Protein AF-A0A7C4HQ99-F1 (afdb_monomer_lite)

Radius of gyration: 23.52 Å; chains: 1; bounding box: 61×41×66 Å

pLDDT: mean 76.36, std 17.53, range [26.2, 97.56]

Structure (mmCIF, N/CA/C/O backbone):
data_AF-A0A7C4HQ99-F1
#
_entry.id   AF-A0A7C4HQ99-F1
#
loop_
_atom_site.group_PDB
_atom_site.id
_atom_site.type_symbol
_atom_site.label_atom_id
_atom_site.label_alt_id
_atom_site.label_comp_id
_atom_site.label_asym_id
_atom_site.label_entity_id
_atom_site.label_seq_id
_atom_site.pdbx_PDB_ins_code
_atom_site.Cartn_x
_atom_site.Cartn_y
_atom_site.Cartn_z
_atom_site.occupancy
_atom_site.B_iso_or_equiv
_atom_site.auth_seq_id
_atom_site.auth_comp_id
_atom_site.auth_asym_id
_atom_site.auth_atom_id
_atom_site.pdbx_PDB_model_num
ATOM 1 N N . MET A 1 1 ? 13.994 16.586 -11.180 1.00 57.22 1 MET A N 1
ATOM 2 C CA . MET A 1 1 ? 14.606 15.425 -11.876 1.00 57.22 1 MET A CA 1
ATOM 3 C C . MET A 1 1 ? 15.478 15.939 -13.016 1.00 57.22 1 MET A C 1
ATOM 5 O O . MET A 1 1 ? 14.976 16.727 -13.807 1.00 57.22 1 MET A O 1
ATOM 9 N N . ASN A 1 2 ? 16.752 15.534 -13.093 1.00 61.75 2 ASN A N 1
ATOM 10 C CA . ASN A 1 2 ? 17.659 15.912 -14.189 1.00 61.75 2 ASN A CA 1
ATOM 11 C C . ASN A 1 2 ? 17.141 15.334 -15.535 1.00 61.75 2 ASN A C 1
ATOM 13 O O . ASN A 1 2 ? 16.688 14.181 -15.543 1.00 61.75 2 ASN A O 1
ATOM 17 N N . PRO A 1 3 ? 17.185 16.082 -16.657 1.00 57.78 3 PRO A N 1
ATOM 18 C CA . PRO A 1 3 ? 16.788 15.604 -17.987 1.00 57.78 3 PRO A CA 1
ATOM 19 C C . PRO A 1 3 ? 17.372 14.234 -18.380 1.00 57.78 3 PRO A C 1
ATOM 21 O O . PRO A 1 3 ? 16.645 13.418 -18.946 1.00 57.78 3 PRO A O 1
ATOM 24 N N . ALA A 1 4 ? 18.617 13.918 -18.007 1.00 56.59 4 ALA A N 1
ATOM 25 C CA . ALA A 1 4 ? 19.223 12.608 -18.283 1.00 56.59 4 ALA A CA 1
ATOM 26 C C . ALA A 1 4 ? 18.494 11.443 -17.577 1.00 56.59 4 ALA A C 1
ATOM 28 O O . ALA A 1 4 ? 18.284 10.376 -18.157 1.00 56.59 4 ALA A O 1
ATOM 29 N N . GLY A 1 5 ? 18.034 11.658 -16.339 1.00 60.66 5 GLY A N 1
ATOM 30 C CA . GLY A 1 5 ? 17.258 10.669 -15.585 1.00 60.66 5 GLY A CA 1
ATOM 31 C C . GLY A 1 5 ? 15.895 10.396 -16.221 1.00 60.66 5 GLY A C 1
ATOM 32 O O . GLY A 1 5 ? 15.474 9.244 -16.304 1.00 60.66 5 GLY A O 1
ATOM 33 N N . ARG A 1 6 ? 15.247 11.438 -16.758 1.00 66.06 6 ARG A N 1
ATOM 34 C CA . ARG A 1 6 ? 13.955 11.326 -17.452 1.00 66.06 6 ARG A CA 1
ATOM 35 C C . ARG A 1 6 ? 14.056 10.460 -18.709 1.00 66.06 6 ARG A C 1
ATOM 37 O O . ARG A 1 6 ? 13.212 9.590 -18.905 1.00 66.06 6 ARG A O 1
ATOM 44 N N . TRP A 1 7 ? 15.092 10.661 -19.525 1.00 64.75 7 TRP A N 1
ATOM 45 C CA . TRP A 1 7 ? 15.340 9.838 -20.713 1.00 64.75 7 TRP A CA 1
ATOM 46 C C . TRP A 1 7 ? 15.613 8.379 -20.358 1.00 64.75 7 TRP A C 1
ATOM 48 O O . TRP A 1 7 ? 15.056 7.481 -20.988 1.00 64.75 7 TRP A O 1
ATOM 58 N N . LYS A 1 8 ? 16.383 8.132 -19.290 1.00 67.94 8 LYS A N 1
ATOM 59 C CA . LYS A 1 8 ? 16.645 6.771 -18.813 1.00 67.94 8 LYS A CA 1
ATOM 60 C C . LYS A 1 8 ? 15.355 6.035 -18.449 1.00 67.94 8 LYS A C 1
ATOM 62 O O . LYS A 1 8 ? 15.250 4.861 -18.765 1.00 67.94 8 LYS A O 1
ATOM 67 N N . GLU A 1 9 ? 14.378 6.686 -17.814 1.00 74.75 9 GLU A N 1
ATOM 68 C CA . GLU A 1 9 ? 13.083 6.061 -17.479 1.00 74.75 9 GLU A CA 1
ATOM 69 C C . GLU A 1 9 ? 12.191 5.792 -18.697 1.00 74.75 9 GLU A C 1
ATOM 71 O O . GLU A 1 9 ? 11.435 4.826 -18.686 1.00 74.75 9 GLU A O 1
ATOM 76 N N . ILE A 1 10 ? 12.278 6.627 -19.736 1.00 71.69 10 ILE A N 1
ATOM 77 C CA . ILE A 1 10 ? 11.514 6.467 -20.984 1.00 71.69 10 ILE A CA 1
ATOM 78 C C . ILE A 1 10 ? 12.081 5.328 -21.837 1.00 71.69 10 ILE A C 1
ATOM 80 O O . ILE A 1 10 ? 11.326 4.584 -22.456 1.00 71.69 10 ILE A O 1
ATOM 84 N N . LEU A 1 11 ? 13.408 5.181 -21.861 1.00 69.44 11 LEU A N 1
ATOM 85 C CA . LEU A 1 11 ? 14.096 4.129 -22.612 1.00 69.44 11 LEU A CA 1
ATOM 86 C C . LEU A 1 11 ? 14.119 2.790 -21.868 1.00 69.44 11 LEU A C 1
ATOM 88 O O . LEU A 1 11 ? 14.242 1.740 -22.498 1.00 69.44 11 LEU A O 1
ATOM 92 N N . ARG A 1 12 ? 13.990 2.816 -20.534 1.00 73.31 12 ARG A N 1
ATOM 93 C CA . ARG A 1 12 ? 13.999 1.632 -19.661 1.00 73.31 12 ARG A CA 1
ATOM 94 C C . ARG A 1 12 ? 13.072 0.511 -20.118 1.00 73.31 12 ARG A C 1
ATOM 96 O O . ARG A 1 12 ? 13.573 -0.611 -20.206 1.00 73.31 12 ARG A O 1
ATOM 103 N N . PRO A 1 13 ? 11.809 0.789 -20.493 1.00 70.88 13 PRO A N 1
ATOM 104 C CA . PRO A 1 13 ? 10.921 -0.245 -20.977 1.00 70.88 13 PRO A CA 1
ATOM 105 C C . PRO A 1 13 ? 11.472 -1.041 -22.165 1.00 70.88 13 PRO A C 1
ATOM 107 O O . PRO A 1 13 ? 11.230 -2.240 -22.267 1.00 70.88 13 PRO A O 1
ATOM 110 N N . TYR A 1 14 ? 12.210 -0.383 -23.056 1.00 75.00 14 TYR A N 1
ATOM 111 C CA . TYR A 1 14 ? 12.673 -0.958 -24.314 1.00 75.00 14 TYR A CA 1
ATOM 112 C C . TYR A 1 14 ? 14.026 -1.653 -24.141 1.00 75.00 14 TYR A C 1
ATOM 114 O O . TYR A 1 14 ? 14.184 -2.813 -24.520 1.00 75.00 14 TYR A O 1
ATOM 122 N N . TYR A 1 15 ? 14.995 -0.978 -23.508 1.00 72.31 15 TYR A N 1
ATOM 123 C CA . TYR A 1 15 ? 16.338 -1.541 -23.357 1.00 72.31 15 TYR A CA 1
ATOM 124 C C . TYR A 1 15 ? 16.359 -2.733 -22.393 1.00 72.31 15 TYR A C 1
ATOM 126 O O . TYR A 1 15 ? 17.092 -3.686 -22.646 1.00 72.31 15 TYR A O 1
ATOM 134 N N . LEU A 1 16 ? 15.581 -2.711 -21.297 1.00 71.50 16 LEU A N 1
ATOM 135 C CA . LEU A 1 16 ? 15.604 -3.816 -20.334 1.00 71.50 16 LEU A CA 1
ATOM 136 C C . LEU A 1 16 ? 15.125 -5.118 -20.976 1.00 71.50 16 LEU A C 1
ATOM 138 O O . LEU A 1 16 ? 15.796 -6.139 -20.860 1.00 71.50 16 LEU A O 1
ATOM 142 N N . ARG A 1 17 ? 13.997 -5.056 -21.690 1.00 77.25 17 ARG A N 1
ATOM 143 C CA . ARG A 1 17 ? 13.314 -6.222 -22.261 1.00 77.25 17 ARG A CA 1
ATOM 144 C C . ARG A 1 17 ? 14.050 -6.843 -23.439 1.00 77.25 17 ARG A C 1
ATOM 146 O O . ARG A 1 17 ? 14.124 -8.061 -23.524 1.00 77.25 17 ARG A O 1
ATOM 153 N N . TRP A 1 18 ? 14.565 -6.019 -24.351 1.00 71.19 18 TRP A N 1
ATOM 154 C CA . TRP A 1 18 ? 15.086 -6.509 -25.633 1.00 71.19 18 TRP A CA 1
ATOM 155 C C . TRP A 1 18 ? 16.607 -6.508 -25.733 1.00 71.19 18 TRP A C 1
ATOM 157 O O . TRP A 1 18 ? 17.143 -7.094 -26.666 1.00 71.19 18 TRP A O 1
ATOM 167 N N . ILE A 1 19 ? 17.306 -5.873 -24.789 1.00 69.00 19 ILE A N 1
ATOM 168 C CA . ILE A 1 19 ? 18.770 -5.786 -24.813 1.00 69.00 19 ILE A CA 1
ATOM 169 C C . ILE A 1 19 ? 19.354 -6.346 -23.516 1.00 69.00 19 ILE A C 1
ATOM 171 O O . ILE A 1 19 ? 20.054 -7.350 -23.540 1.00 69.00 19 ILE A O 1
ATOM 175 N N . TYR A 1 20 ? 19.054 -5.738 -22.368 1.00 69.31 20 TYR A N 1
ATOM 176 C CA . TYR A 1 20 ? 19.754 -6.047 -21.119 1.00 69.31 20 TYR A CA 1
ATOM 177 C C . TYR A 1 20 ? 19.437 -7.440 -20.566 1.00 69.31 20 TYR A C 1
ATOM 17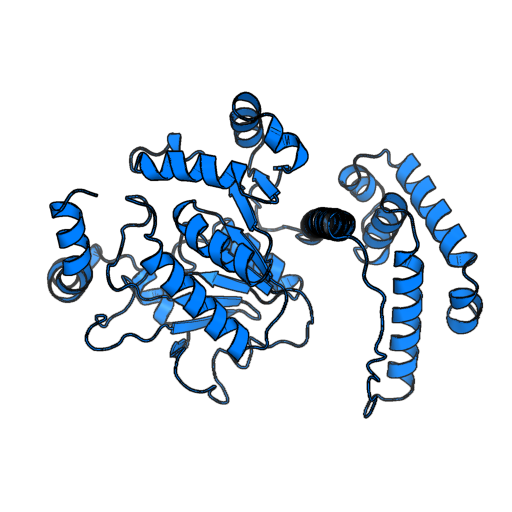9 O O . TYR A 1 20 ? 20.365 -8.202 -20.323 1.00 69.31 20 TYR A O 1
ATOM 187 N N . PHE A 1 21 ? 18.162 -7.803 -20.389 1.00 77.75 21 PHE A N 1
ATOM 188 C CA . PHE A 1 21 ? 17.804 -9.128 -19.867 1.00 77.75 21 PHE A CA 1
ATOM 189 C C . PHE A 1 21 ? 18.132 -10.275 -20.834 1.00 77.75 21 PHE A C 1
ATOM 191 O O . PHE A 1 21 ? 18.609 -11.302 -20.359 1.00 77.75 21 PHE A O 1
ATOM 198 N N . PRO A 1 22 ? 17.984 -10.130 -22.167 1.00 74.38 22 PRO A N 1
ATOM 199 C CA . PRO A 1 22 ? 18.483 -11.137 -23.103 1.00 74.38 22 PRO A CA 1
ATOM 200 C C . PRO A 1 22 ? 20.003 -11.346 -23.033 1.00 74.38 22 PRO A C 1
ATOM 202 O O . PRO A 1 22 ? 20.459 -12.483 -23.106 1.00 74.38 22 PRO A O 1
ATOM 205 N N . LEU A 1 23 ? 20.789 -10.273 -22.861 1.00 67.38 23 LEU A N 1
ATOM 206 C CA . LEU A 1 23 ? 22.253 -10.354 -22.751 1.00 67.38 23 LEU A CA 1
ATOM 207 C C . LEU A 1 23 ? 22.735 -10.803 -21.364 1.00 67.38 23 LEU A C 1
ATOM 209 O O . LEU A 1 23 ? 23.808 -11.388 -21.246 1.00 67.38 23 LEU A O 1
ATOM 213 N N . ALA A 1 24 ? 21.956 -10.538 -20.315 1.00 71.62 24 ALA A N 1
ATOM 214 C CA . ALA A 1 24 ? 22.253 -10.923 -18.941 1.00 71.62 24 ALA A CA 1
ATOM 215 C C . ALA A 1 24 ? 21.014 -11.531 -18.252 1.00 71.62 24 ALA A C 1
ATOM 217 O O . ALA A 1 24 ? 20.431 -10.898 -17.366 1.00 71.62 24 ALA A O 1
ATOM 218 N N . PRO A 1 25 ? 20.617 -12.774 -18.594 1.00 74.31 25 PRO A N 1
ATOM 219 C CA . PRO A 1 25 ? 19.405 -13.391 -18.046 1.00 74.31 25 PRO A CA 1
ATOM 220 C C . PRO A 1 25 ? 19.406 -13.505 -16.516 1.00 74.31 25 PRO A C 1
ATOM 222 O O . PRO A 1 25 ? 18.361 -13.387 -15.885 1.00 74.31 25 PRO A O 1
ATOM 225 N N . GLY A 1 26 ? 20.584 -13.673 -15.901 1.00 74.88 26 GLY A N 1
ATOM 226 C CA . GLY A 1 26 ? 20.739 -13.725 -14.442 1.00 74.88 26 GLY A CA 1
ATOM 227 C C . GLY A 1 26 ? 20.543 -12.384 -13.721 1.00 74.88 26 GLY A C 1
ATOM 228 O O . GLY A 1 26 ? 20.456 -12.366 -12.497 1.00 74.88 26 GLY A O 1
ATOM 229 N N . ALA A 1 27 ? 20.472 -11.266 -14.452 1.00 71.88 27 ALA A N 1
ATOM 230 C CA . ALA A 1 27 ? 20.232 -9.939 -13.886 1.00 71.88 27 ALA A CA 1
ATOM 231 C C . ALA A 1 27 ? 18.735 -9.588 -13.779 1.00 71.88 27 ALA A C 1
ATOM 233 O O . ALA A 1 27 ? 18.387 -8.581 -13.159 1.00 71.88 27 ALA A O 1
ATOM 234 N N . GLU A 1 28 ? 17.844 -10.382 -14.385 1.00 78.88 28 GLU A N 1
ATOM 235 C CA . GLU A 1 28 ? 16.397 -10.192 -14.277 1.00 78.88 28 GLU A CA 1
ATOM 236 C C . GLU A 1 28 ? 15.892 -10.710 -12.920 1.00 78.88 28 GLU A C 1
ATOM 238 O O . GLU A 1 28 ? 16.052 -11.897 -12.620 1.00 78.88 28 GLU A O 1
ATOM 243 N N . PRO A 1 29 ? 15.262 -9.865 -12.082 1.00 82.75 29 PRO A N 1
ATOM 244 C CA . PRO A 1 29 ? 14.684 -10.329 -10.829 1.00 82.75 29 PRO A CA 1
ATOM 245 C C . PRO A 1 29 ? 13.631 -11.420 -11.089 1.00 82.75 29 PRO A C 1
ATOM 247 O O . PRO A 1 29 ? 12.679 -11.160 -11.829 1.00 82.75 29 PRO A O 1
ATOM 250 N N . PRO A 1 30 ? 13.712 -12.605 -10.448 1.00 86.38 30 PRO A N 1
ATOM 251 C CA . PRO A 1 30 ? 12.765 -13.700 -10.689 1.00 86.38 30 PRO A CA 1
ATOM 252 C C . PRO A 1 30 ? 11.297 -13.297 -10.504 1.00 86.38 30 PRO A C 1
ATOM 254 O O . PRO A 1 30 ? 10.419 -13.768 -11.227 1.00 86.38 30 PRO A O 1
ATOM 257 N N . ALA A 1 31 ? 11.036 -12.370 -9.581 1.00 85.38 31 ALA A N 1
ATOM 258 C CA . ALA A 1 31 ? 9.719 -11.800 -9.320 1.00 85.38 31 ALA A CA 1
ATOM 259 C C . ALA A 1 31 ? 9.024 -11.213 -10.561 1.00 85.38 31 ALA A C 1
ATOM 261 O O . ALA A 1 31 ? 7.797 -11.261 -10.652 1.00 85.38 31 ALA A O 1
ATOM 262 N N . PHE A 1 32 ? 9.784 -10.716 -11.546 1.00 87.62 32 PHE A N 1
ATOM 263 C CA . PHE A 1 32 ? 9.222 -10.162 -12.783 1.00 87.62 32 PHE A CA 1
ATOM 264 C C . PHE A 1 32 ? 8.522 -11.228 -13.626 1.00 87.62 32 PHE A C 1
ATOM 266 O O . PHE A 1 32 ? 7.599 -10.903 -14.362 1.00 87.62 32 PHE A O 1
ATOM 273 N N . ARG A 1 33 ? 8.917 -12.498 -13.484 1.00 88.88 33 ARG A N 1
ATOM 274 C CA . ARG A 1 33 ? 8.294 -13.633 -14.175 1.00 88.88 33 ARG A CA 1
ATOM 275 C C . ARG A 1 33 ? 7.350 -14.423 -13.280 1.00 88.88 33 ARG A C 1
ATOM 277 O O . ARG A 1 33 ? 6.348 -14.940 -13.763 1.00 88.88 33 ARG A O 1
ATOM 284 N N . LEU A 1 34 ? 7.668 -14.539 -11.989 1.00 90.19 34 LEU A N 1
ATOM 285 C CA . LEU A 1 34 ? 6.871 -15.318 -11.036 1.00 90.19 34 LEU A CA 1
ATOM 286 C C . LEU A 1 34 ? 5.443 -14.780 -10.900 1.00 90.19 34 LEU A C 1
ATOM 288 O O . LEU A 1 34 ? 4.516 -15.585 -10.846 1.00 90.19 34 LEU A O 1
ATOM 292 N N . CYS A 1 35 ? 5.255 -13.457 -10.943 1.00 89.44 35 CYS A N 1
ATOM 293 C CA . CYS A 1 35 ? 3.921 -12.860 -10.859 1.00 89.44 35 CYS A CA 1
ATOM 294 C C . CYS A 1 35 ? 2.958 -13.337 -11.954 1.00 89.44 35 CYS A C 1
ATOM 296 O O . CYS A 1 35 ? 1.778 -13.546 -11.685 1.00 89.44 35 CYS A O 1
ATOM 298 N N . TRP A 1 36 ? 3.464 -13.621 -13.155 1.00 91.50 36 TRP A N 1
ATOM 299 C CA . TRP A 1 36 ? 2.654 -14.077 -14.288 1.00 91.50 36 TRP A CA 1
ATOM 300 C C . TRP A 1 36 ? 2.327 -15.569 -14.281 1.00 91.50 36 TRP A C 1
ATOM 302 O O . TRP A 1 36 ? 1.635 -16.046 -15.177 1.00 91.50 36 TRP A O 1
ATOM 312 N N . ARG A 1 37 ? 2.803 -16.322 -13.282 1.00 90.50 37 ARG A N 1
ATOM 313 C CA . ARG A 1 37 ? 2.362 -17.709 -13.070 1.00 90.50 37 ARG A CA 1
ATOM 314 C C . ARG A 1 37 ? 0.951 -17.780 -12.492 1.00 90.50 37 ARG A C 1
ATOM 316 O O . ARG A 1 37 ? 0.309 -18.820 -12.603 1.00 90.50 37 ARG A O 1
ATOM 323 N N . HIS A 1 38 ? 0.478 -16.694 -11.884 1.00 87.75 38 HIS A N 1
ATOM 324 C CA . HIS A 1 38 ? -0.905 -16.571 -11.450 1.00 87.75 38 HIS A CA 1
ATOM 325 C C . HIS A 1 38 ? -1.785 -16.157 -12.636 1.00 87.75 38 HIS A C 1
ATOM 327 O O . HIS A 1 38 ? -1.404 -15.247 -13.378 1.00 87.75 38 HIS A O 1
ATOM 333 N N . PRO A 1 39 ? -2.965 -16.779 -12.816 1.00 87.81 39 PRO A N 1
ATOM 334 C CA . PRO A 1 39 ? -3.932 -16.326 -13.804 1.00 87.81 39 PRO A CA 1
ATOM 335 C C . PRO A 1 39 ? -4.268 -14.846 -13.597 1.00 87.81 39 PRO A C 1
ATOM 337 O O . PRO A 1 39 ? -4.576 -14.419 -12.479 1.00 87.81 39 PRO A O 1
ATOM 340 N N . PHE A 1 40 ? -4.211 -14.073 -14.680 1.00 89.88 40 PHE A N 1
ATOM 341 C CA . PHE A 1 40 ? -4.460 -12.637 -14.664 1.00 89.88 40 PHE A CA 1
ATOM 342 C C . PHE A 1 40 ? -5.488 -12.228 -15.717 1.00 89.88 40 PHE A C 1
ATOM 344 O O . PHE A 1 40 ? -5.603 -12.838 -16.779 1.00 89.88 40 PHE A O 1
ATOM 351 N N . GLU A 1 41 ? -6.188 -11.130 -15.452 1.00 90.88 41 GLU A N 1
ATOM 352 C CA . GLU A 1 41 ? -7.106 -10.490 -16.393 1.00 90.88 41 GLU A CA 1
ATOM 353 C C . GLU A 1 41 ? -6.612 -9.094 -16.778 1.00 90.88 41 GLU A C 1
ATOM 355 O O . GLU A 1 41 ? -5.938 -8.410 -16.001 1.00 90.88 41 GLU A O 1
ATOM 360 N N . LYS A 1 42 ? -6.988 -8.638 -17.977 1.00 91.69 42 LYS A N 1
ATOM 361 C CA . LYS A 1 42 ? -6.856 -7.226 -18.360 1.00 91.69 42 LYS A CA 1
ATOM 362 C C . LYS A 1 42 ? -7.914 -6.404 -17.636 1.00 91.69 42 LYS A C 1
ATOM 364 O O . LYS A 1 42 ? -9.088 -6.772 -17.623 1.00 91.69 42 LYS A O 1
ATOM 369 N N . LEU A 1 43 ? -7.515 -5.269 -17.070 1.00 88.94 43 LEU A N 1
ATOM 370 C CA . LEU A 1 43 ? -8.428 -4.467 -16.263 1.00 88.94 43 LEU A CA 1
ATOM 371 C C . LEU A 1 43 ? -9.537 -3.801 -17.097 1.00 88.94 43 LEU A C 1
ATOM 373 O O . LEU A 1 43 ? -10.663 -3.700 -16.618 1.00 88.94 43 LEU A O 1
ATOM 377 N N . GLY A 1 44 ? -9.246 -3.380 -18.330 1.00 83.56 44 GLY A N 1
ATOM 378 C CA . GLY A 1 44 ? -10.222 -2.840 -19.280 1.00 83.56 44 GLY A CA 1
ATOM 379 C C . GLY A 1 44 ? -11.021 -3.891 -20.053 1.00 83.56 44 GLY A C 1
ATOM 380 O O . GLY A 1 44 ? -11.934 -3.520 -20.784 1.00 83.56 44 GLY A O 1
ATOM 381 N N . ALA A 1 45 ? -10.720 -5.185 -19.901 1.00 78.25 45 ALA A N 1
ATOM 382 C CA . ALA A 1 45 ? -11.599 -6.231 -20.415 1.00 78.25 45 ALA A CA 1
ATOM 383 C C . ALA A 1 45 ? -12.833 -6.378 -19.508 1.00 78.25 45 ALA A C 1
ATOM 385 O O . ALA A 1 45 ? -12.747 -6.169 -18.294 1.00 78.25 45 ALA A O 1
ATOM 386 N N . GLY A 1 46 ? -13.975 -6.747 -20.098 1.00 69.19 46 GLY A N 1
ATOM 387 C CA . GLY A 1 46 ? -15.175 -7.106 -19.340 1.00 69.19 46 GLY A CA 1
ATOM 388 C C . GLY A 1 46 ? -14.904 -8.252 -18.361 1.00 69.19 46 GLY A C 1
ATOM 389 O O . GLY A 1 46 ? -13.939 -9.003 -18.517 1.00 69.19 46 GLY A O 1
ATOM 390 N N . ARG A 1 47 ? -15.746 -8.382 -17.330 1.00 67.88 47 ARG A N 1
ATOM 391 C CA . ARG A 1 47 ? -15.617 -9.456 -16.337 1.00 67.88 47 ARG A CA 1
ATOM 392 C C . ARG A 1 47 ? -15.768 -10.812 -17.039 1.00 67.88 47 ARG A C 1
ATOM 394 O O . ARG A 1 47 ? -16.801 -11.059 -17.654 1.00 67.88 47 ARG A O 1
ATOM 401 N N . SER A 1 48 ? -14.746 -11.664 -16.961 1.00 66.56 48 SER A N 1
ATOM 402 C CA . SER A 1 48 ? -14.830 -13.028 -17.489 1.00 66.56 48 SER A CA 1
ATOM 403 C C . SER A 1 48 ? -15.513 -13.931 -16.468 1.00 66.56 48 SER A C 1
ATOM 405 O O . SER A 1 48 ? -15.106 -13.947 -15.307 1.00 66.56 48 SER A O 1
ATOM 407 N N . ALA A 1 49 ? -16.506 -14.711 -16.901 1.00 65.50 49 ALA A N 1
ATOM 408 C CA . ALA A 1 49 ? -16.969 -15.861 -16.127 1.00 65.50 49 ALA A CA 1
ATOM 409 C C . ALA A 1 49 ? -15.797 -16.849 -15.958 1.00 65.50 49 ALA A C 1
ATOM 411 O O . ALA A 1 49 ? -15.020 -17.053 -16.894 1.00 65.50 49 ALA A O 1
ATOM 412 N N . GLY A 1 50 ? -15.623 -17.399 -14.761 1.00 68.00 50 GLY A N 1
ATOM 413 C CA . GLY A 1 50 ? -14.466 -18.193 -14.339 1.00 68.00 50 GLY A CA 1
ATOM 414 C C . GLY A 1 50 ? -13.183 -17.388 -14.099 1.00 68.00 50 GLY A C 1
ATOM 415 O O . GLY A 1 50 ? -12.113 -17.980 -13.960 1.00 68.00 50 GLY A O 1
ATOM 416 N N . GLY A 1 51 ? -13.245 -16.053 -14.121 1.00 72.12 51 GLY A N 1
ATOM 417 C CA . GLY A 1 51 ? -12.069 -15.188 -14.058 1.00 72.12 51 GLY A CA 1
ATOM 418 C C . GLY A 1 51 ? -11.461 -15.058 -12.650 1.00 72.12 51 GLY A C 1
ATOM 419 O O . GLY A 1 51 ? -12.180 -15.176 -11.655 1.00 72.12 51 GLY A O 1
ATOM 420 N N . PRO A 1 52 ? -10.153 -14.751 -12.530 1.00 71.75 52 PRO A N 1
ATOM 421 C CA . PRO A 1 52 ? -9.491 -14.352 -11.283 1.00 71.75 52 PRO A CA 1
ATOM 422 C C . PRO A 1 52 ? -10.311 -13.446 -10.349 1.00 71.75 52 PRO A C 1
ATOM 424 O O . PRO A 1 52 ? -10.233 -13.585 -9.130 1.00 71.75 52 PRO A O 1
ATOM 427 N N . LEU A 1 53 ? -11.106 -12.519 -10.892 1.00 75.50 53 LEU A N 1
ATOM 428 C CA . LEU A 1 53 ? -11.908 -11.581 -10.097 1.00 75.50 53 LEU A CA 1
ATOM 429 C C . LEU A 1 53 ? -13.292 -12.085 -9.672 1.00 75.50 53 LEU A C 1
ATOM 431 O O . LEU A 1 53 ? -14.003 -11.375 -8.952 1.00 75.50 53 LEU A O 1
ATOM 435 N N . GLU A 1 54 ? -13.709 -13.262 -10.124 1.00 72.31 54 GLU A N 1
ATOM 436 C CA . GLU A 1 54 ? -14.970 -13.870 -9.703 1.00 72.31 54 GLU A CA 1
ATOM 437 C C . GLU A 1 54 ? -14.853 -14.401 -8.270 1.00 72.31 54 GLU A C 1
ATOM 439 O O . GLU A 1 54 ? -15.644 -14.024 -7.407 1.00 72.31 54 GLU A O 1
ATOM 444 N N . ALA A 1 55 ? -13.785 -15.151 -7.978 1.00 62.88 55 ALA A N 1
ATOM 445 C CA . ALA A 1 55 ? -13.499 -15.682 -6.642 1.00 62.88 55 ALA A CA 1
ATOM 446 C C . ALA A 1 55 ? -13.160 -14.591 -5.603 1.00 62.88 55 ALA A C 1
ATOM 448 O O . ALA A 1 55 ? -13.359 -14.784 -4.407 1.00 62.88 55 ALA A O 1
ATOM 449 N N . PHE A 1 56 ? -12.677 -13.429 -6.055 1.00 71.62 56 PHE A N 1
ATOM 450 C CA . PHE A 1 56 ? -12.278 -12.305 -5.198 1.00 71.62 56 PHE A CA 1
ATOM 451 C C . PHE A 1 56 ? -13.469 -11.528 -4.594 1.00 71.62 56 PHE A C 1
ATOM 453 O O . PHE A 1 56 ? -13.308 -10.769 -3.637 1.00 71.62 56 PHE A O 1
ATOM 460 N N . ALA A 1 57 ? -14.683 -11.703 -5.120 1.00 62.94 57 ALA A N 1
ATOM 461 C CA . ALA A 1 57 ? -15.878 -10.972 -4.691 1.00 62.94 57 ALA A CA 1
ATOM 462 C C . ALA A 1 57 ? -16.648 -11.661 -3.547 1.00 62.94 57 ALA A C 1
ATOM 464 O O . ALA A 1 57 ? -17.876 -11.666 -3.548 1.00 62.94 57 ALA A O 1
ATOM 465 N N . GLY A 1 58 ? -15.932 -12.251 -2.583 1.00 58.22 58 GLY A N 1
ATOM 466 C CA . GLY A 1 58 ? -16.517 -13.024 -1.484 1.00 58.22 58 GLY A CA 1
ATOM 467 C C . GLY A 1 58 ? -17.617 -12.297 -0.670 1.00 58.22 58 GLY A C 1
ATOM 468 O O . GLY A 1 58 ? -17.715 -11.065 -0.688 1.00 58.22 58 GLY A O 1
ATOM 469 N N . PRO A 1 59 ? -18.424 -13.053 0.104 1.00 56.19 59 PRO A N 1
ATOM 470 C CA . PRO A 1 59 ? -19.709 -12.617 0.680 1.00 56.19 59 PRO A CA 1
ATOM 471 C C . PRO A 1 59 ? -19.616 -11.610 1.841 1.00 56.19 59 PRO A C 1
ATOM 473 O O . PRO A 1 59 ? -20.632 -11.118 2.320 1.00 56.19 59 PRO A O 1
ATOM 476 N N . SER A 1 60 ? -18.415 -11.306 2.335 1.00 68.00 60 SER A N 1
ATOM 477 C CA . SER A 1 60 ? -18.213 -10.371 3.451 1.00 68.00 60 SER A CA 1
ATOM 478 C C . SER A 1 60 ? -18.484 -8.930 3.020 1.00 68.00 60 SER A C 1
ATOM 480 O O . SER A 1 60 ? -18.009 -8.535 1.964 1.00 68.00 60 SER A O 1
ATOM 482 N N . HIS A 1 61 ? -19.156 -8.121 3.847 1.00 72.19 61 HIS A N 1
ATOM 483 C CA . HIS A 1 61 ? -19.360 -6.674 3.634 1.00 72.19 61 HIS A CA 1
ATOM 484 C C . HIS A 1 61 ? -18.277 -5.793 4.288 1.00 72.19 61 HIS A C 1
ATOM 486 O O . HIS A 1 61 ? -18.431 -4.574 4.369 1.00 72.19 61 HIS A O 1
ATOM 492 N N . ALA A 1 62 ? -17.185 -6.394 4.776 1.00 80.56 62 ALA A N 1
ATOM 493 C CA . ALA A 1 62 ? -16.071 -5.659 5.369 1.00 80.56 62 ALA A CA 1
ATOM 494 C C . ALA A 1 62 ? -15.454 -4.648 4.374 1.00 80.56 62 ALA A C 1
ATOM 496 O O . ALA A 1 62 ? -15.496 -4.888 3.159 1.00 80.56 62 ALA A O 1
ATOM 497 N N . PRO A 1 63 ? -14.872 -3.534 4.868 1.00 87.12 63 PRO A N 1
ATOM 498 C CA . PRO A 1 63 ? -14.206 -2.560 4.012 1.00 87.12 63 PRO A CA 1
ATOM 499 C C . PRO A 1 63 ? -13.016 -3.188 3.283 1.00 87.12 63 PRO A C 1
ATOM 501 O O . PRO A 1 63 ? -12.374 -4.108 3.795 1.00 87.12 63 PRO A O 1
ATOM 504 N N . ASP A 1 64 ? -12.690 -2.664 2.111 1.00 91.62 64 ASP A N 1
ATOM 505 C CA . ASP A 1 64 ? -11.523 -3.110 1.356 1.00 91.62 64 ASP A CA 1
ATOM 506 C C . ASP A 1 64 ? -10.227 -2.634 2.020 1.00 91.62 64 ASP A C 1
ATOM 508 O O . ASP A 1 64 ? -10.202 -1.651 2.763 1.00 91.62 64 ASP A O 1
ATOM 512 N N . VAL A 1 65 ? -9.124 -3.323 1.745 1.00 93.06 65 VAL A N 1
ATOM 513 C CA . VAL A 1 65 ? -7.791 -2.939 2.213 1.00 93.06 65 VAL A CA 1
ATOM 514 C C . VAL A 1 65 ? -6.878 -2.802 1.009 1.00 93.06 65 VAL A C 1
ATOM 516 O O . VAL A 1 65 ? -6.578 -3.781 0.332 1.00 93.06 65 VAL A O 1
ATOM 519 N N . ILE A 1 66 ? -6.423 -1.582 0.750 1.00 97.00 66 ILE A N 1
ATOM 520 C CA . ILE A 1 66 ? -5.485 -1.267 -0.323 1.00 97.00 66 ILE A CA 1
ATOM 521 C C . ILE A 1 66 ? -4.089 -1.187 0.288 1.00 97.00 66 ILE A C 1
ATOM 523 O O . ILE A 1 66 ? -3.811 -0.329 1.126 1.00 97.00 66 ILE A O 1
ATOM 527 N N . LEU A 1 67 ? -3.212 -2.094 -0.128 1.00 96.00 67 LEU A N 1
ATOM 528 C CA . LEU A 1 67 ? -1.832 -2.193 0.326 1.00 96.00 67 LEU A CA 1
ATOM 529 C C . LEU A 1 67 ? -0.887 -1.605 -0.713 1.00 96.00 67 LEU A C 1
ATOM 531 O O . LEU A 1 67 ? -0.869 -2.039 -1.865 1.00 96.00 67 LEU A O 1
ATOM 535 N N . TYR A 1 68 ? -0.056 -0.670 -0.261 1.00 96.06 68 TYR A N 1
ATOM 536 C CA . TYR A 1 68 ? 0.985 -0.030 -1.052 1.00 96.06 68 TYR A CA 1
ATOM 537 C C . TYR A 1 68 ? 2.369 -0.442 -0.522 1.00 96.06 68 TYR A C 1
ATOM 539 O O . TYR A 1 68 ? 2.949 0.256 0.319 1.00 96.06 68 TYR A O 1
ATOM 547 N N . PRO A 1 69 ? 2.892 -1.601 -0.948 1.00 92.62 69 PRO A N 1
ATOM 548 C CA . PRO A 1 69 ? 4.093 -2.187 -0.370 1.00 92.62 69 PRO A CA 1
ATOM 549 C C . PRO A 1 69 ? 5.378 -1.543 -0.916 1.00 92.62 69 PRO A C 1
ATOM 551 O O . PRO A 1 69 ? 5.379 -0.884 -1.959 1.00 92.62 69 PRO A O 1
ATOM 554 N N . MET A 1 70 ? 6.497 -1.778 -0.225 1.00 87.38 70 MET A N 1
ATOM 555 C CA . MET A 1 70 ? 7.839 -1.493 -0.756 1.00 87.38 70 MET A CA 1
ATOM 556 C C . MET A 1 70 ? 8.327 -2.601 -1.707 1.00 87.38 70 MET A C 1
ATOM 558 O O . MET A 1 70 ? 9.064 -2.334 -2.655 1.00 87.38 70 MET A O 1
ATOM 562 N N . THR A 1 71 ? 7.918 -3.844 -1.461 1.00 87.06 71 THR A N 1
ATOM 563 C CA . THR A 1 71 ? 8.347 -5.042 -2.194 1.00 87.06 71 THR A CA 1
ATOM 564 C C . THR A 1 71 ? 7.169 -5.730 -2.867 1.00 87.06 71 THR A C 1
ATOM 566 O O . THR A 1 71 ? 6.017 -5.496 -2.518 1.00 87.06 71 THR A O 1
ATOM 569 N N . ASP A 1 72 ? 7.438 -6.534 -3.893 1.00 90.62 72 ASP A N 1
ATOM 570 C CA . ASP A 1 72 ? 6.390 -7.331 -4.527 1.00 90.62 72 ASP A CA 1
ATOM 571 C C . ASP A 1 72 ? 6.090 -8.614 -3.743 1.00 90.62 72 ASP A C 1
ATOM 573 O O . ASP A 1 72 ? 6.867 -9.060 -2.894 1.00 90.62 72 ASP A O 1
ATOM 577 N N . TRP A 1 73 ? 4.967 -9.244 -4.082 1.00 92.00 73 TRP A N 1
ATOM 578 C CA . TRP A 1 73 ? 4.484 -10.458 -3.432 1.00 92.00 73 TRP A CA 1
ATOM 579 C C . TRP A 1 73 ? 5.418 -11.677 -3.578 1.00 92.00 73 TRP A C 1
ATOM 581 O O . TRP A 1 73 ? 5.419 -12.555 -2.716 1.00 92.00 73 TRP A O 1
ATOM 591 N N . HIS A 1 74 ? 6.222 -11.742 -4.643 1.00 90.69 74 HIS A N 1
ATOM 592 C CA . HIS A 1 74 ? 6.865 -12.965 -5.144 1.00 90.69 74 HIS A CA 1
ATOM 593 C C . HIS A 1 74 ? 8.332 -13.123 -4.737 1.00 90.69 74 HIS A C 1
ATOM 595 O O . HIS A 1 74 ? 8.925 -14.169 -4.991 1.00 90.69 74 HIS A O 1
ATOM 601 N N . THR A 1 75 ? 8.944 -12.105 -4.129 1.00 81.25 75 THR A N 1
ATOM 602 C CA . THR A 1 75 ? 10.358 -12.158 -3.716 1.00 81.25 75 THR A CA 1
ATOM 603 C C . THR A 1 75 ? 10.565 -12.931 -2.416 1.00 81.25 75 THR A C 1
ATOM 605 O O . THR A 1 75 ? 11.231 -13.965 -2.404 1.00 81.25 75 THR A O 1
ATOM 608 N N . ARG A 1 76 ? 10.039 -12.411 -1.304 1.00 80.44 76 ARG A N 1
ATOM 609 C CA . ARG A 1 76 ? 10.091 -13.007 0.037 1.00 80.44 76 ARG A CA 1
ATOM 610 C C . ARG A 1 76 ? 8.852 -12.595 0.816 1.00 80.44 76 ARG A C 1
ATOM 612 O O . ARG A 1 76 ? 8.322 -11.508 0.605 1.00 80.44 76 ARG A O 1
ATOM 619 N N . ILE A 1 77 ? 8.430 -13.438 1.756 1.00 81.12 77 ILE A N 1
ATOM 620 C CA . ILE A 1 77 ? 7.385 -13.057 2.707 1.00 81.12 77 ILE A CA 1
ATOM 621 C C . ILE A 1 77 ? 7.955 -11.959 3.605 1.00 81.12 77 ILE A C 1
ATOM 623 O O . ILE A 1 77 ? 8.939 -12.172 4.312 1.00 81.12 77 ILE A O 1
ATOM 627 N N . GLN A 1 78 ? 7.339 -10.785 3.550 1.00 84.62 78 GLN A N 1
ATOM 628 C CA . GLN A 1 78 ? 7.642 -9.650 4.407 1.00 84.62 78 GLN A CA 1
ATOM 629 C C . GLN A 1 78 ? 6.368 -9.181 5.116 1.00 84.62 78 GLN A C 1
ATOM 631 O O . GLN A 1 78 ? 5.278 -9.742 4.953 1.00 84.62 78 GLN A O 1
ATOM 636 N N . ARG A 1 79 ? 6.518 -8.123 5.914 1.00 86.25 79 ARG A N 1
ATOM 637 C CA . ARG A 1 79 ? 5.451 -7.518 6.706 1.00 86.25 79 ARG A CA 1
ATOM 638 C C . ARG A 1 79 ? 4.202 -7.218 5.876 1.00 86.25 79 ARG A C 1
ATOM 640 O O . ARG A 1 79 ? 3.119 -7.624 6.273 1.00 86.25 79 ARG A O 1
ATOM 647 N N . SER A 1 80 ? 4.318 -6.588 4.705 1.00 89.06 80 SER A N 1
ATOM 648 C CA . SER A 1 80 ? 3.144 -6.249 3.884 1.00 89.06 80 SER A CA 1
ATOM 649 C C . SER A 1 80 ? 2.346 -7.488 3.440 1.00 89.06 80 SER A C 1
ATOM 651 O O . SER A 1 80 ? 1.119 -7.433 3.394 1.00 89.06 80 SER A O 1
ATOM 653 N N . GLN A 1 81 ? 3.003 -8.620 3.157 1.00 89.75 81 GLN A N 1
ATOM 654 C CA . GLN A 1 81 ? 2.340 -9.887 2.818 1.00 89.75 81 GLN A CA 1
ATOM 655 C C . GLN A 1 81 ? 1.694 -10.532 4.052 1.00 89.75 81 GLN A C 1
ATOM 657 O O . GLN A 1 81 ? 0.591 -11.067 3.956 1.00 89.75 81 GLN A O 1
ATOM 662 N N . GLN A 1 82 ? 2.346 -10.467 5.216 1.00 86.00 82 GLN A N 1
ATOM 663 C CA . GLN A 1 82 ? 1.752 -10.917 6.481 1.00 86.00 82 GLN A CA 1
ATOM 664 C C . GLN A 1 82 ? 0.496 -10.098 6.813 1.00 86.00 82 GLN A C 1
ATOM 666 O O . GLN A 1 82 ? -0.542 -10.670 7.147 1.00 86.00 82 GLN A O 1
ATOM 671 N N . LEU A 1 83 ? 0.568 -8.773 6.630 1.00 85.69 83 LEU A N 1
ATOM 672 C CA . LEU A 1 83 ? -0.560 -7.865 6.803 1.00 85.69 83 LEU A CA 1
ATOM 673 C C . LEU A 1 83 ? -1.710 -8.232 5.857 1.00 85.69 83 LEU A C 1
ATOM 675 O O . LEU A 1 83 ? -2.833 -8.447 6.312 1.00 85.69 83 LEU A O 1
ATOM 679 N N . ALA A 1 84 ? -1.415 -8.395 4.563 1.00 89.44 84 ALA A N 1
ATOM 680 C CA . ALA A 1 84 ? -2.386 -8.819 3.556 1.00 89.44 84 ALA A CA 1
ATOM 681 C C . ALA A 1 84 ? -3.110 -10.115 3.945 1.00 89.44 84 ALA A C 1
ATOM 683 O O . ALA A 1 84 ? -4.337 -10.181 3.913 1.00 89.44 84 ALA A O 1
ATOM 684 N N . ARG A 1 85 ? -2.352 -11.145 4.340 1.00 88.06 85 ARG A N 1
ATOM 685 C CA . ARG A 1 85 ? -2.903 -12.458 4.698 1.00 88.06 85 ARG A CA 1
ATOM 686 C C . ARG A 1 85 ? -3.822 -12.385 5.904 1.00 88.06 85 ARG A C 1
ATOM 688 O O . ARG A 1 85 ? -4.880 -13.003 5.883 1.00 88.06 85 ARG A O 1
ATOM 695 N N . ALA A 1 86 ? -3.461 -11.619 6.928 1.00 83.94 86 ALA A N 1
ATOM 696 C CA . ALA A 1 86 ? -4.297 -11.540 8.115 1.00 83.94 86 ALA A CA 1
ATOM 697 C C . ALA A 1 86 ? -5.570 -10.713 7.884 1.00 83.94 86 ALA A C 1
ATOM 699 O O . ALA A 1 86 ? -6.632 -11.092 8.366 1.00 83.94 86 ALA A O 1
ATOM 700 N N . PHE A 1 87 ? -5.505 -9.637 7.092 1.00 85.19 87 PHE A N 1
ATOM 701 C CA . PHE A 1 87 ? -6.711 -8.922 6.663 1.00 85.19 87 PHE A CA 1
ATOM 702 C C . PHE A 1 87 ? -7.644 -9.815 5.840 1.00 85.19 87 PHE A C 1
ATOM 704 O O . PHE A 1 87 ? -8.851 -9.832 6.081 1.00 85.19 87 PHE A O 1
ATOM 711 N N . ALA A 1 88 ? -7.088 -10.598 4.914 1.00 86.75 88 ALA A N 1
ATOM 712 C CA . ALA A 1 88 ? -7.864 -11.553 4.134 1.00 86.75 88 ALA A CA 1
ATOM 713 C C . ALA A 1 88 ? -8.498 -12.641 5.017 1.00 86.75 88 ALA A C 1
ATOM 715 O O . ALA A 1 88 ? -9.669 -12.966 4.829 1.00 86.75 88 ALA A O 1
ATOM 716 N N . ALA A 1 89 ? -7.768 -13.149 6.018 1.00 83.44 89 ALA A N 1
ATOM 717 C CA . ALA A 1 89 ? -8.281 -14.111 6.999 1.00 83.44 89 ALA A CA 1
ATOM 718 C C . ALA A 1 89 ? -9.412 -13.534 7.870 1.00 83.44 89 ALA A C 1
ATOM 720 O O . ALA A 1 89 ? -10.302 -14.266 8.290 1.00 83.44 89 ALA A O 1
ATOM 721 N N . LEU A 1 90 ? -9.417 -12.217 8.094 1.00 80.38 90 LEU A N 1
ATOM 722 C CA . LEU A 1 90 ? -10.509 -11.491 8.751 1.00 80.38 90 LEU A CA 1
ATOM 723 C C . LEU A 1 90 ? -11.684 -11.169 7.807 1.00 80.38 90 LEU A C 1
ATOM 725 O O . LEU A 1 90 ? -12.634 -10.503 8.214 1.00 80.38 90 LEU A O 1
ATOM 729 N N . GLY A 1 91 ? -11.641 -11.635 6.556 1.00 83.38 91 GLY A N 1
ATOM 730 C CA . GLY A 1 91 ? -12.726 -11.483 5.588 1.00 83.38 91 GLY A CA 1
ATOM 731 C C . GLY A 1 91 ? -12.717 -10.164 4.812 1.00 83.38 91 GLY A C 1
ATOM 732 O O . GLY A 1 91 ? -13.716 -9.850 4.165 1.00 83.38 91 GLY A O 1
ATOM 733 N N . HIS A 1 92 ? -11.628 -9.390 4.854 1.00 87.12 92 HIS A N 1
ATOM 734 C CA . HIS A 1 92 ? -11.460 -8.221 3.987 1.00 87.12 92 HIS A CA 1
ATOM 735 C C . HIS A 1 92 ? -11.038 -8.640 2.577 1.00 87.12 92 HIS A C 1
ATOM 737 O O . HIS A 1 92 ? -10.307 -9.617 2.406 1.00 87.12 92 HIS A O 1
ATOM 743 N N . ARG A 1 93 ? -11.435 -7.856 1.569 1.00 91.06 93 ARG A N 1
ATOM 744 C CA . ARG A 1 93 ? -10.807 -7.922 0.246 1.00 91.06 93 ARG A CA 1
ATOM 745 C C . ARG A 1 93 ? -9.544 -7.087 0.266 1.00 91.06 93 ARG A C 1
ATOM 747 O O . ARG A 1 93 ? -9.567 -5.924 0.667 1.00 91.06 93 ARG A O 1
ATOM 754 N N . VAL A 1 94 ? -8.448 -7.684 -0.167 1.00 92.75 94 VAL A N 1
ATOM 755 C CA . VAL A 1 94 ? -7.131 -7.071 -0.106 1.00 92.75 94 VAL A CA 1
ATOM 756 C C . VAL A 1 94 ? -6.626 -6.822 -1.517 1.00 92.75 94 VAL A C 1
ATOM 758 O O . VAL A 1 94 ? -6.431 -7.756 -2.293 1.00 92.75 94 VAL A O 1
ATOM 761 N N . LEU A 1 95 ? -6.408 -5.551 -1.837 1.00 95.38 95 LEU A N 1
ATOM 762 C CA . LEU A 1 95 ? -5.837 -5.086 -3.089 1.00 95.38 95 LEU A CA 1
ATOM 763 C C . LEU A 1 95 ? -4.356 -4.796 -2.837 1.00 95.38 95 LEU A C 1
ATOM 765 O O . LEU A 1 95 ? -4.007 -3.789 -2.226 1.00 95.38 95 LEU A O 1
ATOM 769 N N . TYR A 1 96 ? -3.483 -5.692 -3.277 1.00 96.12 96 TYR A N 1
ATOM 770 C CA . TYR A 1 96 ? -2.040 -5.584 -3.109 1.00 96.12 96 TYR A CA 1
ATOM 771 C C . TYR A 1 96 ? -1.408 -4.992 -4.370 1.00 96.12 96 TYR A C 1
ATOM 773 O O . TYR A 1 96 ? -1.497 -5.572 -5.450 1.00 96.12 96 TYR A O 1
ATOM 781 N N . LEU A 1 97 ? -0.774 -3.828 -4.268 1.00 96.81 97 LEU A N 1
ATOM 782 C CA . LEU A 1 97 ? -0.183 -3.177 -5.436 1.00 96.81 97 LEU A CA 1
ATOM 783 C C . LEU A 1 97 ? 1.206 -3.733 -5.720 1.00 96.81 97 LEU A C 1
ATOM 785 O O . LEU A 1 97 ? 2.053 -3.814 -4.836 1.00 96.81 97 LEU A O 1
ATOM 789 N N . ASN A 1 98 ? 1.473 -4.049 -6.982 1.00 94.56 98 ASN A N 1
ATOM 790 C CA . ASN A 1 98 ? 2.810 -4.433 -7.398 1.00 94.56 98 ASN A CA 1
ATOM 791 C C . ASN A 1 98 ? 3.697 -3.178 -7.590 1.00 94.56 98 ASN A C 1
ATOM 793 O O . ASN A 1 98 ? 3.364 -2.316 -8.414 1.00 94.56 98 ASN A O 1
ATOM 797 N N . PRO A 1 99 ? 4.848 -3.063 -6.897 1.00 92.31 99 PRO A N 1
ATOM 798 C CA . PRO A 1 99 ? 5.671 -1.851 -6.912 1.00 92.31 99 PRO A CA 1
ATOM 799 C C . PRO A 1 99 ? 6.517 -1.662 -8.176 1.00 92.31 99 PRO A C 1
ATOM 801 O O . PRO A 1 99 ? 7.170 -0.628 -8.328 1.00 92.31 99 PRO A O 1
ATOM 804 N N . HIS A 1 100 ? 6.513 -2.619 -9.108 1.00 9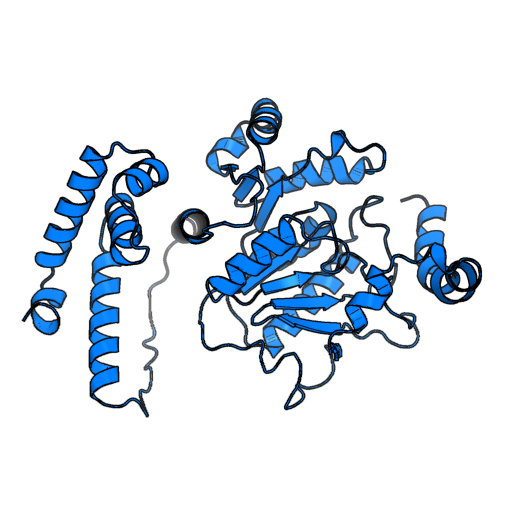0.19 100 HIS A N 1
ATOM 805 C CA . HIS A 1 100 ? 7.354 -2.560 -10.308 1.00 90.19 100 HIS A CA 1
ATOM 806 C C . HIS A 1 100 ? 6.800 -1.644 -11.407 1.00 90.19 100 HIS A C 1
ATOM 808 O O . HIS A 1 100 ? 7.540 -1.296 -12.330 1.00 90.19 100 HIS A O 1
ATOM 814 N N . LEU A 1 101 ? 5.536 -1.210 -11.292 1.00 90.50 101 LEU A N 1
ATOM 815 C CA . LEU A 1 101 ? 4.917 -0.111 -12.056 1.00 90.50 101 LEU A CA 1
ATOM 816 C C . LEU A 1 101 ? 5.131 -0.154 -13.583 1.00 90.50 101 LEU A C 1
ATOM 818 O O . LEU A 1 101 ? 5.236 0.880 -14.247 1.00 90.50 101 LEU A O 1
ATOM 822 N N . GLY A 1 102 ? 5.193 -1.354 -14.154 1.00 87.56 102 GLY A N 1
ATOM 823 C CA . GLY A 1 102 ? 5.372 -1.571 -15.585 1.00 87.56 102 GLY A CA 1
ATOM 824 C C . GLY A 1 102 ? 6.566 -2.458 -15.903 1.00 87.56 102 GLY A C 1
ATOM 825 O O . GLY A 1 102 ? 6.497 -3.193 -16.879 1.00 87.56 102 GLY A O 1
ATOM 826 N N . ARG A 1 103 ? 7.619 -2.470 -15.074 1.00 86.38 103 ARG A N 1
ATOM 827 C CA . ARG A 1 103 ? 8.879 -3.189 -15.360 1.00 86.38 103 ARG A CA 1
ATOM 828 C C . ARG A 1 103 ? 8.719 -4.702 -15.494 1.00 86.38 103 ARG A C 1
ATOM 830 O O . ARG A 1 103 ? 9.513 -5.330 -16.182 1.00 86.38 103 ARG A O 1
ATOM 837 N N . GLN A 1 104 ? 7.713 -5.264 -14.835 1.00 88.12 104 GLN A N 1
ATOM 838 C CA . GLN A 1 104 ? 7.424 -6.691 -14.830 1.00 88.12 104 GLN A CA 1
ATOM 839 C C . GLN A 1 104 ? 6.694 -7.164 -16.093 1.00 88.12 104 GLN A C 1
ATOM 841 O O . GLN A 1 104 ? 6.691 -8.350 -16.380 1.00 88.12 104 GLN A O 1
ATOM 846 N N . PHE A 1 105 ? 6.072 -6.268 -16.865 1.00 88.88 105 PHE A N 1
ATOM 847 C CA . PHE A 1 105 ? 5.345 -6.660 -18.075 1.00 88.88 105 PHE A CA 1
ATOM 848 C C . PHE A 1 105 ? 6.304 -7.100 -19.180 1.00 88.88 105 PHE A C 1
ATOM 850 O O . PHE A 1 105 ? 7.373 -6.518 -19.327 1.00 88.88 105 PHE A O 1
ATOM 857 N N . ASP A 1 106 ? 5.896 -8.055 -20.003 1.00 82.50 106 ASP A N 1
ATOM 858 C CA . ASP A 1 106 ? 6.635 -8.541 -21.175 1.00 82.50 106 ASP A CA 1
ATOM 859 C C . ASP A 1 106 ? 6.512 -7.608 -22.396 1.00 82.50 106 ASP A C 1
ATOM 861 O O . ASP A 1 106 ? 7.422 -7.508 -23.217 1.00 82.50 106 ASP A O 1
ATOM 865 N N . THR A 1 107 ? 5.413 -6.861 -22.487 1.00 83.94 107 THR A N 1
ATOM 866 C CA . THR A 1 107 ? 5.146 -5.874 -23.541 1.00 83.94 107 THR A CA 1
ATOM 867 C C . THR A 1 107 ? 5.454 -4.443 -23.097 1.00 83.94 107 THR A C 1
ATOM 869 O O . THR A 1 107 ? 5.482 -4.128 -21.903 1.00 83.94 107 THR A O 1
ATOM 872 N N . VAL A 1 108 ? 5.642 -3.540 -24.065 1.00 79.69 108 VAL A N 1
ATOM 873 C CA . VAL A 1 108 ? 5.829 -2.098 -23.823 1.00 79.69 108 VAL A CA 1
ATOM 874 C C . VAL A 1 108 ? 4.504 -1.320 -23.918 1.00 79.69 108 VAL A C 1
ATOM 876 O O . VAL A 1 108 ? 3.612 -1.733 -24.665 1.00 79.69 108 VAL A O 1
ATOM 879 N N . PRO A 1 109 ? 4.380 -0.152 -23.248 1.00 76.12 109 PRO A N 1
ATOM 880 C CA . PRO A 1 109 ? 3.150 0.654 -23.245 1.00 76.12 109 PRO A CA 1
ATOM 881 C C . PRO A 1 109 ? 2.659 1.130 -24.623 1.00 76.12 109 PRO A C 1
ATOM 883 O O . PRO A 1 109 ? 1.541 1.628 -24.739 1.00 76.12 109 PRO A O 1
ATOM 886 N N . LEU A 1 110 ? 3.492 1.035 -25.665 1.00 79.38 110 LEU A N 1
ATOM 887 C CA . LEU A 1 110 ? 3.096 1.369 -27.032 1.00 79.38 110 LEU A CA 1
ATOM 888 C C . LEU A 1 110 ? 2.086 0.363 -27.608 1.00 79.38 110 LEU A C 1
ATOM 890 O O . LEU A 1 110 ? 1.164 0.779 -28.299 1.00 79.38 110 LEU A O 1
ATOM 894 N N . PHE A 1 111 ? 2.244 -0.929 -27.304 1.00 80.38 111 PHE A N 1
ATOM 8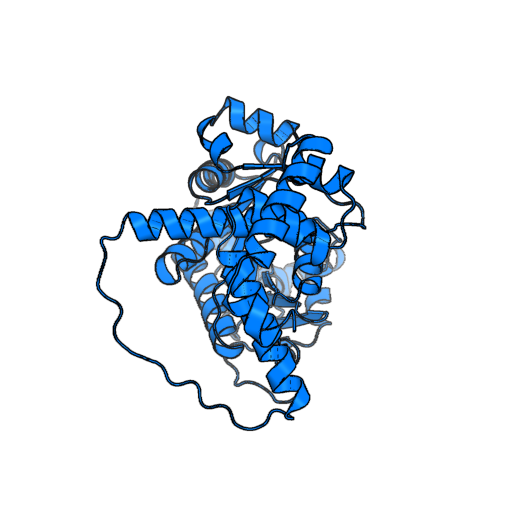95 C CA . PHE A 1 111 ? 1.408 -2.006 -27.856 1.00 80.38 111 PHE A CA 1
ATOM 896 C C . PHE A 1 111 ? 0.286 -2.433 -26.913 1.00 80.38 111 PHE A C 1
ATOM 898 O O . PHE A 1 111 ? -0.756 -2.904 -27.356 1.00 80.38 111 PHE A O 1
ATOM 905 N N . ASP A 1 112 ? 0.500 -2.276 -25.608 1.00 84.94 112 ASP A N 1
ATOM 906 C CA . ASP A 1 112 ? -0.458 -2.678 -24.591 1.00 84.94 112 ASP A CA 1
ATOM 907 C C . ASP A 1 112 ? -0.399 -1.723 -23.400 1.00 84.94 112 ASP A C 1
ATOM 909 O O . ASP A 1 112 ? 0.590 -1.661 -22.667 1.00 84.94 112 ASP A O 1
ATOM 913 N N . ARG A 1 113 ? -1.482 -0.969 -23.212 1.00 86.06 113 ARG A N 1
ATOM 914 C CA . ARG A 1 113 ? -1.631 -0.002 -22.117 1.00 86.06 113 ARG A CA 1
ATOM 915 C C . ARG A 1 113 ? -2.422 -0.556 -20.940 1.00 86.06 113 ARG A C 1
ATOM 917 O O . ARG A 1 113 ? -2.514 0.113 -19.915 1.00 86.06 113 ARG A O 1
ATOM 924 N N . GLU A 1 114 ? -2.968 -1.761 -21.070 1.00 91.81 114 GLU A N 1
ATOM 925 C CA . GLU A 1 114 ? -3.872 -2.316 -20.078 1.00 91.81 114 GLU A CA 1
ATOM 926 C C . GLU A 1 114 ? -3.135 -2.708 -18.795 1.00 91.81 114 GLU A C 1
ATOM 928 O O . GLU A 1 114 ? -2.032 -3.263 -18.810 1.00 91.81 114 GLU A O 1
ATOM 933 N N . HIS A 1 115 ? -3.779 -2.449 -17.662 1.00 95.19 115 HIS A N 1
ATOM 934 C CA . HIS A 1 115 ? -3.344 -2.936 -16.355 1.00 95.19 115 HIS A CA 1
ATOM 935 C C . HIS A 1 115 ? -3.744 -4.401 -16.185 1.00 95.19 115 HIS A C 1
ATOM 937 O O . HIS A 1 115 ? -4.627 -4.891 -16.898 1.00 95.19 115 HIS A O 1
ATOM 943 N N . ARG A 1 116 ? -3.086 -5.112 -15.267 1.00 94.38 116 ARG A N 1
ATOM 944 C CA . ARG A 1 116 ? -3.421 -6.506 -14.954 1.00 94.38 116 ARG A CA 1
ATOM 945 C C . ARG A 1 116 ? -3.826 -6.656 -13.511 1.00 94.38 116 ARG A C 1
ATOM 947 O O . ARG A 1 116 ? -3.306 -5.959 -12.645 1.00 94.38 116 ARG A O 1
ATOM 954 N N . VAL A 1 117 ? -4.713 -7.604 -13.277 1.00 93.88 117 VAL A N 1
ATOM 955 C CA . VAL A 1 117 ? -5.070 -8.046 -11.939 1.00 93.88 117 VAL A CA 1
ATOM 956 C C . VAL A 1 117 ? -4.997 -9.560 -11.876 1.00 93.88 117 VAL A C 1
ATOM 958 O O . VAL A 1 117 ? -5.508 -10.239 -12.766 1.00 93.88 117 VAL A O 1
ATOM 961 N N . SER A 1 118 ? -4.344 -10.060 -10.836 1.00 91.94 118 SER A N 1
ATOM 962 C CA . SER A 1 118 ? -4.147 -11.485 -10.581 1.00 91.94 118 SER A CA 1
ATOM 963 C C . SER A 1 118 ? -4.788 -11.841 -9.246 1.00 91.94 118 SER A C 1
ATOM 965 O O . SER A 1 118 ? -4.679 -11.075 -8.291 1.00 91.94 118 SER A O 1
ATOM 967 N N . CYS A 1 119 ? -5.428 -13.004 -9.142 1.00 88.62 119 CYS A N 1
ATOM 968 C CA . CYS A 1 119 ? -5.875 -13.515 -7.847 1.00 88.62 119 CYS A CA 1
ATOM 969 C C . CYS A 1 119 ? -4.741 -14.334 -7.225 1.00 88.62 119 CYS A C 1
ATOM 971 O O . CYS A 1 119 ? -4.324 -15.352 -7.780 1.00 88.62 119 CYS A O 1
ATOM 973 N N . LEU A 1 120 ? -4.218 -13.877 -6.088 1.00 88.06 120 LEU A N 1
ATOM 974 C CA . LEU A 1 120 ? -3.087 -14.523 -5.425 1.00 88.06 120 LEU A CA 1
ATOM 975 C C . LEU A 1 120 ? -3.549 -15.702 -4.572 1.00 88.06 120 LEU A C 1
ATOM 977 O O . LEU A 1 120 ? -3.056 -16.815 -4.738 1.00 88.06 120 LEU A O 1
ATOM 981 N N . ALA A 1 121 ? -4.480 -15.445 -3.652 1.00 81.69 121 ALA A N 1
ATOM 982 C CA . ALA A 1 121 ? -5.065 -16.443 -2.763 1.00 81.69 121 ALA A CA 1
ATOM 983 C C . ALA A 1 121 ? -6.312 -15.875 -2.077 1.00 81.69 121 ALA A C 1
ATOM 985 O O . ALA A 1 121 ? -6.259 -14.770 -1.535 1.00 81.69 121 ALA A O 1
ATOM 986 N N . GLY A 1 122 ? -7.404 -16.647 -2.040 1.00 81.50 122 GLY A N 1
ATOM 987 C CA . GLY A 1 122 ? -8.643 -16.261 -1.357 1.00 81.50 122 GLY A CA 1
ATOM 988 C C . GLY A 1 122 ? -9.102 -14.850 -1.737 1.00 81.50 122 GLY A C 1
ATOM 989 O O . GLY A 1 122 ? -9.310 -14.554 -2.908 1.00 81.50 122 GLY A O 1
ATOM 990 N N . ASN A 1 123 ? -9.182 -13.965 -0.742 1.00 88.31 123 ASN A N 1
ATOM 991 C CA . ASN A 1 123 ? -9.596 -12.569 -0.907 1.00 88.31 123 ASN A CA 1
ATOM 992 C C . ASN A 1 123 ? -8.415 -11.603 -1.140 1.00 88.31 123 ASN A C 1
ATOM 994 O O . ASN A 1 123 ? -8.474 -10.455 -0.700 1.00 88.31 123 ASN A O 1
ATOM 998 N N . ILE A 1 124 ? -7.327 -12.045 -1.782 1.00 92.19 124 ILE A N 1
ATOM 999 C CA . ILE A 1 124 ? -6.150 -11.213 -2.091 1.00 92.19 124 ILE A CA 1
ATOM 1000 C C . ILE A 1 124 ? -5.947 -11.142 -3.604 1.00 92.19 124 ILE A C 1
ATOM 1002 O O . ILE A 1 124 ? -5.666 -12.155 -4.251 1.00 92.19 124 ILE A O 1
ATOM 1006 N N . ALA A 1 125 ? -6.018 -9.930 -4.147 1.00 93.62 125 ALA A N 1
ATOM 1007 C CA . ALA A 1 125 ? -5.721 -9.632 -5.540 1.00 93.62 125 ALA A CA 1
ATOM 1008 C C . ALA A 1 125 ? -4.445 -8.793 -5.644 1.00 93.62 125 ALA A C 1
ATOM 1010 O O . ALA A 1 125 ? -4.247 -7.853 -4.875 1.00 93.62 125 ALA A O 1
ATOM 1011 N N . GLU A 1 126 ? -3.595 -9.108 -6.616 1.00 95.75 126 GLU A N 1
ATOM 1012 C CA . GLU A 1 126 ? -2.444 -8.290 -6.984 1.00 95.75 126 GLU A CA 1
ATOM 1013 C C . GLU A 1 126 ? -2.799 -7.388 -8.165 1.00 95.75 126 GLU A C 1
ATOM 1015 O O . GLU A 1 126 ? -3.214 -7.873 -9.219 1.00 95.75 126 GLU A O 1
ATOM 1020 N N . LEU A 1 127 ? -2.619 -6.076 -8.007 1.00 96.31 127 LEU A N 1
ATOM 1021 C CA . LEU A 1 127 ? -2.821 -5.091 -9.065 1.00 96.31 127 LEU A CA 1
ATOM 1022 C C . LEU A 1 127 ? -1.475 -4.678 -9.668 1.00 96.31 127 LEU A C 1
ATOM 1024 O O . LEU A 1 127 ? -0.630 -4.060 -9.016 1.00 96.31 127 LEU A O 1
ATOM 1028 N N . HIS A 1 128 ? -1.308 -4.957 -10.956 1.00 96.25 128 HIS A N 1
ATOM 1029 C CA . HIS A 1 128 ? -0.162 -4.546 -11.753 1.00 96.25 128 HIS A CA 1
ATOM 1030 C C . HIS A 1 128 ? -0.533 -3.325 -12.596 1.00 96.25 128 HIS A C 1
ATOM 1032 O O . HIS A 1 128 ? -1.200 -3.431 -13.631 1.00 96.25 128 HIS A O 1
ATOM 1038 N N . VAL A 1 129 ? -0.061 -2.154 -12.169 1.00 95.38 129 VAL A N 1
ATOM 1039 C CA . VAL A 1 129 ? -0.235 -0.902 -12.913 1.00 95.38 129 VAL A CA 1
ATOM 1040 C C . VAL A 1 129 ? 0.934 -0.694 -13.866 1.00 95.38 129 VAL A C 1
ATOM 1042 O O . VAL A 1 129 ? 2.089 -0.957 -13.534 1.00 95.38 129 VAL A O 1
ATOM 1045 N N . ARG A 1 130 ? 0.624 -0.191 -15.060 1.00 91.62 130 ARG A N 1
ATOM 1046 C CA . ARG A 1 130 ? 1.605 0.165 -16.081 1.00 91.62 130 ARG A CA 1
ATOM 1047 C C . ARG A 1 130 ? 1.716 1.678 -16.172 1.00 91.62 130 ARG A C 1
ATOM 1049 O O . ARG A 1 130 ? 0.759 2.340 -16.567 1.00 91.62 130 ARG A O 1
ATOM 1056 N N . LEU A 1 131 ? 2.890 2.216 -15.858 1.00 90.62 131 LEU A N 1
ATOM 1057 C CA . LEU A 1 131 ? 3.175 3.630 -16.070 1.00 90.62 131 LEU A CA 1
ATOM 1058 C C . LEU A 1 131 ? 3.846 3.871 -17.435 1.00 90.62 131 LEU A C 1
ATOM 1060 O O . LEU A 1 131 ? 4.588 3.014 -17.918 1.00 90.62 131 LEU A O 1
ATOM 1064 N N . PRO A 1 132 ? 3.638 5.046 -18.065 1.00 83.44 132 PRO A N 1
ATOM 1065 C CA . PRO A 1 132 ? 4.325 5.415 -19.309 1.00 83.44 132 PRO A CA 1
ATOM 1066 C C . PRO A 1 132 ? 5.845 5.539 -19.147 1.00 83.44 132 PRO A C 1
ATOM 1068 O O . PRO A 1 132 ? 6.601 5.302 -20.086 1.00 83.44 132 PRO A O 1
ATOM 1071 N N . ARG A 1 133 ? 6.285 5.936 -17.950 1.00 82.12 133 ARG A N 1
ATOM 1072 C CA . ARG A 1 133 ? 7.681 5.927 -17.513 1.00 82.12 133 ARG A CA 1
ATOM 1073 C C . ARG A 1 133 ? 7.778 4.901 -16.405 1.00 82.12 133 ARG A C 1
ATOM 1075 O O . ARG A 1 133 ? 6.987 4.974 -15.476 1.00 82.12 133 ARG A O 1
ATOM 1082 N N . GLU A 1 134 ? 8.731 3.986 -16.489 1.00 81.94 134 GLU A N 1
ATOM 1083 C CA . GLU A 1 134 ? 8.933 2.962 -15.462 1.00 81.94 134 GLU A CA 1
ATOM 1084 C C . GLU A 1 134 ? 9.903 3.502 -14.401 1.00 81.94 134 GLU A C 1
ATOM 1086 O O . GLU A 1 134 ? 11.113 3.457 -14.643 1.00 81.94 134 GLU A O 1
ATOM 1091 N N . PRO A 1 135 ? 9.447 4.055 -13.257 1.00 76.94 135 PRO A N 1
ATOM 1092 C CA . PRO A 1 135 ? 10.346 4.619 -12.254 1.00 76.94 135 PRO A CA 1
ATOM 1093 C C . PRO A 1 135 ? 11.171 3.532 -11.554 1.00 76.94 135 PRO A C 1
ATOM 1095 O O . PRO A 1 135 ? 10.811 2.355 -11.520 1.00 76.94 135 PRO A O 1
ATOM 1098 N N . VAL A 1 136 ? 12.289 3.940 -10.951 1.00 69.56 136 VAL A N 1
ATOM 1099 C CA . VAL A 1 136 ? 12.917 3.143 -9.888 1.00 69.56 136 VAL A CA 1
ATOM 1100 C C . VAL A 1 136 ? 12.342 3.638 -8.569 1.00 69.56 136 VAL A C 1
ATOM 1102 O O . VAL A 1 136 ? 12.482 4.818 -8.252 1.00 69.56 136 VAL A O 1
ATOM 1105 N N . PHE A 1 137 ? 11.689 2.748 -7.823 1.00 70.94 137 PHE A N 1
ATOM 1106 C CA . PHE A 1 137 ? 10.850 3.125 -6.683 1.00 70.94 137 PHE A CA 1
ATOM 1107 C C . PHE A 1 137 ? 11.593 3.917 -5.588 1.00 70.94 137 PHE A C 1
ATOM 1109 O O . PHE A 1 137 ? 10.986 4.784 -4.978 1.00 70.94 137 PHE A O 1
ATOM 1116 N N . HIS A 1 138 ? 12.902 3.703 -5.392 1.00 72.88 138 HIS A N 1
ATOM 1117 C CA . HIS A 1 138 ? 13.729 4.409 -4.396 1.00 72.88 138 HIS A CA 1
ATOM 1118 C C . HIS A 1 138 ? 14.462 5.659 -4.933 1.00 72.88 138 HIS A C 1
ATOM 1120 O O . HIS A 1 138 ? 15.203 6.306 -4.196 1.00 72.88 138 HIS A O 1
ATOM 1126 N N . HIS A 1 139 ? 14.278 6.030 -6.208 1.00 77.69 139 HIS A N 1
ATOM 1127 C CA . HIS A 1 139 ? 14.982 7.177 -6.808 1.00 77.69 139 HIS A CA 1
ATOM 1128 C C . HIS A 1 139 ? 14.177 8.480 -6.800 1.00 77.69 139 HIS A C 1
ATOM 1130 O O . HIS A 1 139 ? 14.765 9.559 -6.876 1.00 77.69 139 HIS A O 1
ATOM 1136 N N . ARG A 1 140 ? 12.840 8.409 -6.793 1.00 84.00 140 ARG A N 1
ATOM 1137 C CA . ARG A 1 140 ? 11.972 9.596 -6.822 1.00 84.00 140 ARG A CA 1
ATOM 1138 C C . ARG A 1 140 ? 10.537 9.284 -6.410 1.00 84.00 140 ARG A C 1
ATOM 1140 O O . ARG A 1 140 ? 10.091 8.146 -6.510 1.00 84.00 140 ARG A O 1
ATOM 1147 N N . ARG A 1 141 ? 9.792 10.341 -6.080 1.00 87.19 141 ARG A N 1
ATOM 1148 C CA . ARG A 1 141 ? 8.328 10.315 -5.949 1.00 87.19 141 ARG A CA 1
ATOM 1149 C C . ARG A 1 141 ? 7.650 10.097 -7.312 1.00 87.19 141 ARG A C 1
ATOM 1151 O O . ARG A 1 141 ? 8.204 10.461 -8.362 1.00 87.19 141 ARG A O 1
ATOM 1158 N N . LEU A 1 142 ? 6.432 9.553 -7.300 1.00 89.94 142 LEU A N 1
ATOM 1159 C CA . LEU A 1 142 ? 5.546 9.612 -8.465 1.00 89.94 142 LEU A CA 1
ATOM 1160 C C . LEU A 1 142 ? 5.155 11.064 -8.743 1.00 89.94 142 LEU A C 1
ATOM 1162 O O . LEU A 1 142 ? 4.949 11.858 -7.830 1.00 89.94 142 LEU A O 1
ATOM 1166 N N . SER A 1 143 ? 5.050 11.417 -10.020 1.00 90.81 143 SER A N 1
ATOM 1167 C CA . SER A 1 143 ? 4.398 12.671 -10.405 1.00 90.81 143 SER A CA 1
ATOM 1168 C C . SER A 1 143 ? 2.884 12.559 -10.221 1.00 90.81 143 SER A C 1
ATOM 1170 O O . SER A 1 143 ? 2.335 11.464 -10.321 1.00 90.81 143 SER A O 1
ATOM 1172 N N . ALA A 1 144 ? 2.190 13.688 -10.057 1.00 91.88 144 ALA A N 1
ATOM 1173 C CA . ALA A 1 144 ? 0.730 13.701 -9.930 1.00 91.88 144 ALA A CA 1
ATOM 1174 C C . ALA A 1 144 ? 0.014 12.981 -11.094 1.00 91.88 144 ALA A C 1
ATOM 1176 O O . ALA A 1 144 ? -0.998 12.319 -10.892 1.00 91.88 144 ALA A O 1
ATOM 1177 N N . ALA A 1 145 ? 0.550 13.062 -12.318 1.00 93.19 145 ALA A N 1
ATOM 1178 C CA . ALA A 1 145 ? 0.015 12.328 -13.466 1.00 93.19 145 ALA A CA 1
ATOM 1179 C C . ALA A 1 145 ? 0.188 10.802 -13.335 1.00 93.19 145 ALA A C 1
ATOM 1181 O O . ALA A 1 145 ? -0.727 10.056 -13.660 1.00 93.19 145 ALA A O 1
ATOM 1182 N N . GLU A 1 146 ? 1.333 10.329 -12.836 1.00 93.88 146 GLU A N 1
ATOM 1183 C CA . GLU A 1 146 ? 1.571 8.896 -12.605 1.00 93.88 146 GLU A CA 1
ATOM 1184 C C . GLU A 1 146 ? 0.723 8.366 -11.446 1.00 93.88 146 GLU A C 1
ATOM 1186 O O . GLU A 1 146 ? 0.116 7.308 -11.571 1.00 93.88 146 GLU A O 1
ATOM 1191 N N . ALA A 1 147 ? 0.627 9.122 -10.350 1.00 95.06 147 ALA A N 1
ATOM 1192 C CA . ALA A 1 147 ? -0.211 8.776 -9.207 1.00 95.06 147 ALA A CA 1
ATOM 1193 C C . ALA A 1 147 ? -1.693 8.649 -9.595 1.00 95.06 147 ALA A C 1
ATOM 1195 O O . ALA A 1 147 ? -2.360 7.702 -9.182 1.00 95.06 147 ALA A O 1
ATOM 1196 N N . ARG A 1 148 ? -2.192 9.540 -10.468 1.00 96.06 148 ARG A N 1
ATOM 1197 C CA . ARG A 1 148 ? -3.550 9.446 -11.029 1.00 96.06 148 ARG A CA 1
ATOM 1198 C C . ARG A 1 148 ? -3.777 8.181 -11.851 1.00 96.06 148 ARG A C 1
ATOM 1200 O O . ARG A 1 148 ? -4.861 7.624 -11.771 1.00 96.06 148 ARG A O 1
ATOM 1207 N N . ILE A 1 149 ? -2.781 7.703 -12.602 1.00 96.38 149 ILE A N 1
ATOM 1208 C CA . ILE A 1 149 ? -2.897 6.432 -13.341 1.00 96.38 149 ILE A CA 1
ATOM 1209 C C . ILE A 1 149 ? -3.061 5.265 -12.362 1.00 96.38 149 ILE A C 1
ATOM 1211 O O . ILE A 1 149 ? -3.916 4.408 -12.567 1.00 96.38 149 ILE A O 1
ATOM 1215 N N . VAL A 1 150 ? -2.277 5.245 -11.277 1.00 97.25 150 VAL A N 1
ATOM 1216 C CA . VAL A 1 150 ? -2.399 4.206 -10.242 1.00 97.25 150 VAL A CA 1
ATOM 1217 C C . VAL A 1 150 ? -3.767 4.271 -9.561 1.00 97.25 150 VAL A C 1
ATOM 1219 O O . VAL A 1 150 ? -4.420 3.241 -9.430 1.00 97.25 150 VAL A O 1
ATOM 1222 N N . ALA A 1 151 ? -4.225 5.461 -9.173 1.00 97.56 151 ALA A N 1
ATOM 1223 C CA . ALA A 1 151 ? -5.532 5.629 -8.543 1.00 97.56 151 ALA A CA 1
ATOM 1224 C C . ALA A 1 151 ? -6.682 5.212 -9.467 1.00 97.56 151 ALA A C 1
ATOM 1226 O O . ALA A 1 151 ? -7.521 4.428 -9.045 1.00 97.56 151 ALA A O 1
ATOM 1227 N N . ALA A 1 152 ? -6.660 5.621 -10.739 1.00 97.06 152 ALA A N 1
ATOM 1228 C CA . ALA A 1 152 ? -7.673 5.231 -11.719 1.00 97.06 152 ALA A CA 1
ATOM 1229 C C . ALA A 1 152 ? -7.718 3.709 -11.944 1.00 97.06 152 ALA A C 1
ATOM 1231 O O . ALA A 1 152 ? -8.779 3.138 -12.191 1.00 97.06 152 ALA A O 1
ATOM 1232 N N . ALA A 1 153 ? -6.571 3.027 -11.843 1.00 97.25 153 ALA A N 1
ATOM 1233 C CA . ALA A 1 153 ? -6.521 1.569 -11.886 1.00 97.25 153 ALA A CA 1
ATOM 1234 C C . ALA A 1 153 ? -7.179 0.933 -10.649 1.00 97.25 153 ALA A C 1
ATOM 1236 O O . ALA A 1 153 ? -7.881 -0.069 -10.778 1.00 97.25 153 ALA A O 1
ATOM 1237 N N . ILE A 1 154 ? -6.975 1.512 -9.463 1.00 96.81 154 ILE A N 1
ATOM 1238 C CA . ILE A 1 154 ? -7.628 1.067 -8.224 1.00 96.81 154 ILE A CA 1
ATOM 1239 C C . ILE A 1 154 ? -9.135 1.308 -8.316 1.00 96.81 154 ILE A C 1
ATOM 1241 O O . ILE A 1 154 ? -9.894 0.376 -8.085 1.00 96.81 154 ILE A O 1
ATOM 1245 N N . GLU A 1 155 ? -9.562 2.504 -8.722 1.00 95.31 155 GLU A N 1
ATOM 1246 C CA . GLU A 1 155 ? -10.972 2.878 -8.891 1.00 95.31 155 GLU A CA 1
ATOM 1247 C C . GLU A 1 155 ? -11.682 1.908 -9.835 1.00 95.31 155 GLU A C 1
ATOM 1249 O O . GLU A 1 155 ? -12.642 1.246 -9.440 1.00 95.31 155 GLU A O 1
ATOM 1254 N N . ARG A 1 156 ? -11.121 1.692 -11.030 1.00 93.75 156 ARG A N 1
ATOM 1255 C CA . ARG A 1 156 ? -11.665 0.739 -12.005 1.00 93.75 156 ARG A CA 1
ATOM 1256 C C . ARG A 1 156 ? -11.741 -0.685 -11.454 1.00 93.75 156 ARG A C 1
ATOM 1258 O O . ARG A 1 156 ? -12.690 -1.412 -11.745 1.00 93.75 156 ARG A O 1
ATOM 1265 N N . LEU A 1 157 ? -10.748 -1.117 -10.674 1.00 92.12 157 LEU A N 1
ATOM 1266 C CA . LEU A 1 157 ? -10.804 -2.422 -10.020 1.00 92.12 157 LEU A CA 1
ATOM 1267 C C . LEU A 1 157 ? -11.924 -2.464 -8.971 1.00 92.12 157 LEU A C 1
ATOM 1269 O O . LEU A 1 157 ? -12.705 -3.412 -8.981 1.00 92.12 157 LEU A O 1
ATOM 1273 N N . THR A 1 158 ? -12.037 -1.446 -8.115 1.00 90.12 158 THR A N 1
ATOM 1274 C CA . THR A 1 158 ? -13.073 -1.365 -7.073 1.00 90.12 158 THR A CA 1
ATOM 1275 C C . THR A 1 158 ? -14.488 -1.313 -7.651 1.00 90.12 158 THR A C 1
ATOM 1277 O O . THR A 1 158 ? -15.381 -1.978 -7.131 1.00 90.12 158 THR A O 1
ATOM 1280 N N . GLU A 1 159 ? -14.686 -0.623 -8.776 1.00 89.50 159 GLU A N 1
ATOM 1281 C CA . GLU A 1 159 ? -15.947 -0.613 -9.523 1.00 89.50 159 GLU A CA 1
ATOM 1282 C C . GLU A 1 159 ? -16.314 -2.020 -10.012 1.00 89.50 159 GLU A C 1
ATOM 1284 O O . GLU A 1 159 ? -17.435 -2.482 -9.805 1.00 89.50 159 GLU A O 1
ATOM 1289 N N . ARG A 1 160 ? -15.352 -2.749 -10.599 1.00 87.00 160 ARG A N 1
ATOM 1290 C CA . ARG A 1 160 ? -15.574 -4.101 -11.146 1.00 87.00 160 ARG A CA 1
ATOM 1291 C C . ARG A 1 160 ? -15.958 -5.140 -10.097 1.00 87.00 160 ARG A C 1
ATOM 1293 O O . ARG A 1 160 ? -16.675 -6.089 -10.411 1.00 87.00 160 ARG A O 1
ATOM 1300 N N . ILE A 1 161 ? -15.427 -5.011 -8.886 1.00 85.69 161 ILE A N 1
ATOM 1301 C CA . ILE A 1 161 ? -15.650 -5.973 -7.798 1.00 85.69 161 ILE A CA 1
ATOM 1302 C C . ILE A 1 161 ? -16.823 -5.561 -6.897 1.00 85.69 161 ILE A C 1
ATOM 1304 O O . ILE A 1 161 ? -17.180 -6.311 -5.992 1.00 85.69 161 ILE A O 1
ATOM 1308 N N . GLY A 1 162 ? -17.420 -4.390 -7.128 1.00 86.75 162 GLY A N 1
ATOM 1309 C CA . GLY A 1 162 ? -18.442 -3.786 -6.278 1.00 86.75 162 GLY A CA 1
ATOM 1310 C C . GLY A 1 162 ? -17.811 -2.833 -5.253 1.00 86.75 162 GLY A C 1
ATOM 1311 O O . GLY A 1 162 ? -17.075 -3.308 -4.381 1.00 86.75 162 GLY A O 1
ATOM 1312 N N . PRO A 1 163 ? -18.081 -1.518 -5.331 1.00 86.94 163 PRO A N 1
ATOM 1313 C CA . PRO A 1 163 ? -17.403 -0.513 -4.519 1.00 86.94 163 PRO A CA 1
ATOM 1314 C C . PRO A 1 163 ? -17.764 -0.635 -3.037 1.00 86.94 163 PRO A C 1
ATOM 1316 O O . PRO A 1 163 ? -18.912 -0.891 -2.670 1.00 86.94 163 PRO A O 1
ATOM 1319 N N . ARG A 1 164 ? -16.767 -0.432 -2.174 1.00 86.44 164 ARG A N 1
ATOM 1320 C CA . ARG A 1 164 ? -16.897 -0.425 -0.713 1.00 86.44 164 ARG A CA 1
ATOM 1321 C C . ARG A 1 164 ? -16.000 0.661 -0.119 1.00 86.44 164 ARG A C 1
ATOM 1323 O O . ARG A 1 164 ? -15.043 1.077 -0.772 1.00 86.44 164 ARG A O 1
ATOM 1330 N N . PRO A 1 165 ? -16.256 1.105 1.124 1.00 88.62 165 PRO A N 1
ATOM 1331 C CA . PRO A 1 165 ? -15.269 1.877 1.869 1.00 88.62 165 PRO A CA 1
ATOM 1332 C C . PRO A 1 165 ? -13.943 1.110 1.939 1.00 88.62 165 PRO A C 1
ATOM 1334 O O . PRO A 1 165 ? -13.964 -0.106 2.123 1.00 88.62 165 PRO A O 1
ATOM 1337 N N . ALA A 1 166 ? -12.809 1.802 1.830 1.00 91.06 166 ALA A N 1
ATOM 1338 C CA . ALA A 1 166 ? -11.493 1.169 1.856 1.00 91.06 166 ALA A CA 1
ATOM 1339 C C . ALA A 1 166 ? -10.540 1.812 2.870 1.00 91.06 166 ALA A C 1
ATOM 1341 O O . ALA A 1 166 ? -10.613 3.009 3.146 1.00 91.06 166 ALA A O 1
ATOM 1342 N N . LEU A 1 167 ? -9.619 1.006 3.396 1.00 92.81 167 LEU A N 1
ATOM 1343 C CA . LEU A 1 167 ? -8.473 1.419 4.201 1.00 92.81 167 LEU A CA 1
ATOM 1344 C C . LEU A 1 167 ? -7.215 1.399 3.339 1.00 92.81 167 LEU A C 1
ATOM 1346 O O . LEU A 1 167 ? -6.985 0.437 2.609 1.00 92.81 167 LEU A O 1
ATOM 1350 N N . GLN A 1 168 ? -6.377 2.426 3.449 1.00 96.19 168 GLN A N 1
ATOM 1351 C CA . GLN A 1 168 ? -5.140 2.526 2.680 1.00 96.19 168 GLN A CA 1
ATOM 1352 C C . GLN A 1 168 ? -3.944 2.297 3.597 1.00 96.19 168 GLN A C 1
ATOM 1354 O O . GLN A 1 168 ? -3.676 3.129 4.458 1.00 96.19 168 GLN A O 1
ATOM 1359 N N . LEU A 1 169 ? -3.218 1.192 3.423 1.00 94.94 169 LEU A N 1
ATOM 1360 C CA . LEU A 1 169 ? -1.993 0.917 4.170 1.00 94.94 169 LEU A CA 1
ATOM 1361 C C . LEU A 1 169 ? -0.768 1.177 3.290 1.00 94.94 169 LEU A C 1
ATOM 1363 O O . LEU A 1 169 ? -0.471 0.417 2.366 1.00 94.94 169 LEU A O 1
ATOM 1367 N N . VAL A 1 170 ? -0.058 2.260 3.591 1.00 96.12 170 VAL A N 1
ATOM 1368 C CA . VAL A 1 170 ? 1.100 2.729 2.836 1.00 96.12 170 VAL A CA 1
ATOM 1369 C C . VAL A 1 170 ? 2.387 2.344 3.544 1.00 96.12 170 VAL A C 1
ATOM 1371 O O . VAL A 1 170 ? 2.710 2.910 4.580 1.00 96.12 170 VAL A O 1
ATOM 1374 N N . SER A 1 171 ? 3.148 1.419 2.962 1.00 92.62 171 SER A N 1
ATOM 1375 C CA . SER A 1 171 ? 4.445 0.990 3.499 1.00 92.62 171 SER A CA 1
ATOM 1376 C C . SER A 1 171 ? 5.625 1.745 2.878 1.00 92.62 171 SER A C 1
ATOM 1378 O O . SER A 1 171 ? 6.748 1.576 3.329 1.00 92.62 171 SER A O 1
ATOM 1380 N N . PHE A 1 172 ? 5.424 2.562 1.837 1.00 91.94 172 PHE A N 1
ATOM 1381 C CA . PHE A 1 172 ? 6.522 3.329 1.238 1.00 91.94 172 PHE A CA 1
ATOM 1382 C C . PHE A 1 172 ? 6.068 4.711 0.733 1.00 91.94 172 PHE A C 1
ATOM 1384 O O . PHE A 1 172 ? 5.036 4.792 0.058 1.00 91.94 172 PHE A O 1
ATOM 1391 N N . PRO A 1 173 ? 6.827 5.802 0.978 1.00 91.69 173 PRO A N 1
ATOM 1392 C CA . PRO A 1 173 ? 6.383 7.171 0.684 1.00 91.69 173 PRO A CA 1
ATOM 1393 C C . PRO A 1 173 ? 6.050 7.465 -0.780 1.00 91.69 173 PRO A C 1
ATOM 1395 O O . PRO A 1 173 ? 5.282 8.380 -1.072 1.00 91.69 173 PRO A O 1
ATOM 1398 N N . VAL A 1 174 ? 6.598 6.687 -1.722 1.00 91.50 174 VAL A N 1
ATOM 1399 C CA . VAL A 1 174 ? 6.358 6.854 -3.168 1.00 91.50 174 VAL A CA 1
ATOM 1400 C C . VAL A 1 174 ? 4.867 6.825 -3.533 1.00 91.50 174 VAL A C 1
ATOM 1402 O O . VAL A 1 174 ? 4.462 7.418 -4.533 1.00 91.50 174 VAL A O 1
ATOM 1405 N N . TRP A 1 175 ? 4.058 6.161 -2.706 1.00 95.00 175 TRP A N 1
ATOM 1406 C CA . TRP A 1 175 ? 2.631 5.941 -2.900 1.00 95.00 175 TRP A CA 1
ATOM 1407 C C . TRP A 1 175 ? 1.736 7.023 -2.299 1.00 95.00 175 TRP A C 1
ATOM 1409 O O . TRP A 1 175 ? 0.539 7.040 -2.583 1.00 95.00 175 TRP A O 1
ATOM 1419 N N . MET A 1 176 ? 2.290 7.927 -1.487 1.00 93.81 176 MET A N 1
ATOM 1420 C CA . MET A 1 176 ? 1.501 8.914 -0.745 1.00 93.81 176 MET A CA 1
ATOM 1421 C C . MET A 1 176 ? 0.678 9.825 -1.650 1.00 93.81 176 MET A C 1
ATOM 1423 O O . MET A 1 176 ? -0.436 10.188 -1.286 1.00 93.81 176 MET A O 1
ATOM 1427 N N . GLU A 1 177 ? 1.177 10.151 -2.843 1.00 94.62 177 GLU A N 1
ATOM 1428 C CA . GLU A 1 177 ? 0.424 10.962 -3.804 1.00 94.62 177 GLU A CA 1
ATOM 1429 C C . GLU A 1 177 ? -0.835 10.226 -4.296 1.00 94.62 177 GLU A C 1
ATOM 1431 O O . GLU A 1 177 ? -1.917 10.809 -4.360 1.00 94.62 177 GLU A O 1
ATOM 1436 N N . THR A 1 178 ? -0.718 8.923 -4.577 1.00 96.62 178 THR A N 1
ATOM 1437 C CA . THR A 1 178 ? -1.850 8.068 -4.962 1.00 96.62 178 THR A CA 1
ATOM 1438 C C . THR A 1 178 ? -2.837 7.922 -3.808 1.00 96.62 178 THR A C 1
ATOM 1440 O O . THR A 1 178 ? -4.036 8.124 -3.990 1.00 96.62 178 THR A O 1
ATOM 1443 N N . ALA A 1 179 ? -2.339 7.618 -2.606 1.00 96.38 179 ALA A N 1
ATOM 1444 C CA . ALA A 1 179 ? -3.191 7.415 -1.441 1.00 96.38 179 ALA A CA 1
ATOM 1445 C C . ALA A 1 179 ? -3.908 8.707 -1.018 1.00 96.38 179 ALA A C 1
ATOM 1447 O O . ALA A 1 179 ? -5.097 8.705 -0.693 1.00 96.38 179 ALA A O 1
ATOM 1448 N N . GLY A 1 180 ? -3.200 9.837 -1.087 1.00 94.94 180 GLY A N 1
ATOM 1449 C CA . GLY A 1 180 ? -3.753 11.165 -0.860 1.00 94.94 180 GLY A CA 1
ATOM 1450 C C . GLY A 1 180 ? -4.820 11.537 -1.886 1.00 94.94 180 GLY A C 1
ATOM 1451 O O . GLY A 1 180 ? -5.778 12.224 -1.533 1.00 94.94 180 GLY A O 1
ATOM 1452 N N . TRP A 1 181 ? -4.702 11.061 -3.129 1.00 95.44 181 TRP A N 1
ATOM 1453 C CA . TRP A 1 181 ? -5.740 11.261 -4.132 1.00 95.44 181 TRP A CA 1
ATOM 1454 C C . TRP A 1 181 ? -7.032 10.517 -3.773 1.00 95.44 181 TRP A C 1
ATOM 1456 O O . TRP A 1 181 ? -8.068 11.156 -3.606 1.00 95.44 181 TRP A O 1
ATOM 1466 N N . LEU A 1 182 ? -6.952 9.209 -3.519 1.00 95.31 182 LEU A N 1
ATOM 1467 C CA . LEU A 1 182 ? -8.118 8.405 -3.124 1.00 95.31 182 LEU A CA 1
ATOM 1468 C C . LEU A 1 182 ? -8.743 8.866 -1.802 1.00 95.31 182 LEU A C 1
ATOM 1470 O O . LEU A 1 182 ? -9.955 8.780 -1.617 1.00 95.31 182 LEU A O 1
ATOM 1474 N N . ARG A 1 183 ? -7.937 9.413 -0.887 1.00 94.06 183 ARG A N 1
ATOM 1475 C CA . ARG A 1 183 ? -8.447 10.041 0.334 1.00 94.06 183 ARG A CA 1
ATOM 1476 C C . ARG A 1 183 ? -9.308 11.269 0.036 1.00 94.06 183 ARG A C 1
ATOM 1478 O O . ARG A 1 183 ? -10.325 11.449 0.698 1.00 94.06 183 ARG A O 1
ATOM 1485 N N . ARG A 1 184 ? -8.899 12.129 -0.903 1.00 94.19 184 ARG A N 1
ATOM 1486 C CA . ARG A 1 184 ? -9.651 13.348 -1.248 1.00 94.19 184 ARG A CA 1
ATOM 1487 C C . ARG A 1 184 ? -10.973 13.026 -1.939 1.00 94.19 184 ARG A C 1
ATOM 1489 O O . ARG A 1 184 ? -11.979 13.611 -1.554 1.00 94.19 184 ARG A O 1
ATOM 1496 N N . GLU A 1 185 ? -10.970 12.073 -2.868 1.00 93.81 185 GLU A N 1
ATOM 1497 C CA . GLU A 1 185 ? -12.177 11.730 -3.636 1.00 93.81 185 GLU A CA 1
ATOM 1498 C C . GLU A 1 185 ? -13.138 10.825 -2.882 1.00 93.81 185 GLU A C 1
ATOM 1500 O O . GLU A 1 185 ? -14.340 11.071 -2.869 1.00 93.81 185 GLU A O 1
ATOM 1505 N N . HIS A 1 186 ? -12.613 9.792 -2.220 1.00 90.50 186 HIS A N 1
ATOM 1506 C CA . HIS A 1 186 ? -13.436 8.727 -1.640 1.00 90.50 186 HIS A CA 1
ATOM 1507 C C . HIS A 1 186 ? -13.460 8.748 -0.111 1.00 90.50 186 HIS A C 1
ATOM 1509 O O . HIS A 1 186 ? -14.184 7.978 0.518 1.00 90.50 186 HIS A O 1
ATOM 1515 N N . GLY A 1 187 ? -12.668 9.616 0.525 1.00 89.69 187 GLY A N 1
ATOM 1516 C CA . GLY A 1 187 ? -12.573 9.683 1.985 1.00 89.69 187 GLY A CA 1
ATOM 1517 C C . GLY A 1 187 ? -11.860 8.486 2.617 1.00 89.69 187 GLY A C 1
ATOM 1518 O O . GLY A 1 187 ? -12.001 8.271 3.821 1.00 89.69 187 GLY A O 1
ATOM 1519 N N . PHE A 1 188 ? -11.118 7.695 1.834 1.00 92.06 188 PHE A N 1
ATOM 1520 C CA . PHE A 1 188 ? -10.422 6.508 2.328 1.00 92.06 188 PHE A CA 1
ATOM 1521 C C . PHE A 1 188 ? -9.260 6.900 3.253 1.00 92.06 188 PHE A C 1
ATOM 1523 O O . PHE A 1 188 ? -8.320 7.560 2.792 1.00 92.06 188 PHE A O 1
ATOM 1530 N N . PRO A 1 189 ? -9.285 6.511 4.541 1.00 91.25 189 PRO A N 1
ATOM 1531 C CA . PRO A 1 189 ? -8.241 6.884 5.484 1.00 91.25 189 PRO A CA 1
ATOM 1532 C C . PRO A 1 189 ? -6.894 6.258 5.122 1.00 91.25 189 PRO A C 1
ATOM 1534 O O . PRO A 1 189 ? -6.824 5.138 4.607 1.00 91.25 189 PRO A O 1
ATOM 1537 N N . VAL A 1 190 ? -5.825 6.990 5.431 1.00 94.06 190 VAL A N 1
ATOM 1538 C CA . VAL A 1 190 ? -4.441 6.616 5.131 1.00 94.06 190 VAL A CA 1
ATOM 1539 C C . VAL A 1 190 ? -3.712 6.239 6.410 1.00 94.06 190 VAL A C 1
ATOM 1541 O O . VAL A 1 190 ? -3.559 7.045 7.325 1.00 94.06 190 VAL A O 1
ATOM 1544 N N . ILE A 1 191 ? -3.216 5.011 6.437 1.00 93.38 191 ILE A N 1
ATOM 1545 C CA . ILE A 1 191 ? -2.362 4.465 7.479 1.00 93.38 191 ILE A CA 1
ATOM 1546 C C . ILE A 1 191 ? -0.951 4.363 6.902 1.00 93.38 191 ILE A C 1
ATOM 1548 O O . ILE A 1 191 ? -0.745 3.654 5.918 1.00 93.38 191 ILE A O 1
ATOM 1552 N N . TYR A 1 192 ? 0.020 5.048 7.501 1.00 94.81 192 TYR A N 1
ATOM 1553 C CA . TYR A 1 192 ? 1.425 4.921 7.112 1.00 94.81 192 TYR A CA 1
ATOM 1554 C C . TYR A 1 192 ? 2.119 3.877 7.991 1.00 94.81 192 TYR A C 1
ATOM 1556 O O . TYR A 1 192 ? 2.129 4.001 9.213 1.00 94.81 192 TYR A O 1
ATOM 1564 N N . ASP A 1 193 ? 2.678 2.834 7.382 1.00 92.81 193 ASP A N 1
ATOM 1565 C CA . ASP A 1 193 ? 3.384 1.743 8.057 1.00 92.81 193 ASP A CA 1
ATOM 1566 C C . ASP A 1 193 ? 4.898 1.995 8.046 1.00 92.81 193 ASP A C 1
ATOM 1568 O O . ASP A 1 193 ? 5.621 1.545 7.151 1.00 92.81 193 ASP A O 1
ATOM 1572 N N . CYS A 1 194 ? 5.371 2.726 9.061 1.00 91.94 194 CYS A N 1
ATOM 1573 C CA . CYS A 1 194 ? 6.782 3.008 9.306 1.00 91.94 194 CYS A CA 1
ATOM 1574 C C . CYS A 1 194 ? 7.455 1.766 9.907 1.00 91.94 194 CYS A C 1
ATOM 1576 O O . CYS A 1 194 ? 7.493 1.547 11.124 1.00 91.94 194 CYS A O 1
ATOM 1578 N N . HIS A 1 195 ? 7.940 0.902 9.019 1.00 88.56 195 HIS A N 1
ATOM 1579 C CA . HIS A 1 195 ? 8.525 -0.381 9.392 1.00 88.56 195 HIS A CA 1
ATOM 1580 C C . HIS A 1 195 ? 10.053 -0.412 9.336 1.00 88.56 195 HIS A C 1
ATOM 1582 O O . HIS A 1 195 ? 10.639 -1.299 9.959 1.00 88.56 195 HIS A O 1
ATOM 1588 N N . ASP A 1 196 ? 10.659 0.573 8.675 1.00 86.88 196 ASP A N 1
ATOM 1589 C CA . ASP A 1 196 ? 12.094 0.746 8.480 1.00 86.88 196 ASP A CA 1
ATOM 1590 C C . ASP A 1 196 ? 12.473 2.226 8.649 1.00 86.88 196 ASP A C 1
ATOM 1592 O O . ASP A 1 196 ? 11.643 3.113 8.445 1.00 86.88 196 ASP A O 1
ATOM 1596 N N . LEU A 1 197 ? 13.731 2.500 9.008 1.00 86.88 197 LEU A N 1
ATOM 1597 C CA . LEU A 1 197 ? 14.276 3.861 9.038 1.00 86.88 197 LEU A CA 1
ATOM 1598 C C . LEU A 1 197 ? 14.882 4.186 7.668 1.00 86.88 197 LEU A C 1
ATOM 1600 O O . LEU A 1 197 ? 16.004 3.761 7.389 1.00 86.88 197 LEU A O 1
ATOM 1604 N N . LEU A 1 198 ? 14.169 4.929 6.813 1.00 85.06 198 LEU A N 1
ATOM 1605 C CA . LEU A 1 198 ? 14.616 5.164 5.431 1.00 85.06 198 LEU A CA 1
ATOM 1606 C C . LEU A 1 198 ? 15.940 5.933 5.341 1.00 85.06 198 LEU A C 1
ATOM 1608 O O . LEU A 1 198 ? 16.731 5.661 4.440 1.00 85.06 198 LEU A O 1
ATOM 1612 N N . GLU A 1 199 ? 16.215 6.830 6.293 1.00 81.25 199 GLU A N 1
ATOM 1613 C CA . GLU A 1 199 ? 17.493 7.555 6.402 1.00 81.25 199 GLU A CA 1
ATOM 1614 C C . GLU A 1 199 ? 18.696 6.604 6.548 1.00 81.25 199 GLU A C 1
ATOM 1616 O O . GLU A 1 199 ? 19.800 6.918 6.111 1.00 81.25 199 GLU A O 1
ATOM 1621 N N . GLY A 1 200 ? 18.482 5.404 7.095 1.00 77.56 200 GLY A N 1
ATOM 1622 C CA . GLY A 1 200 ? 19.522 4.389 7.244 1.00 77.56 200 GLY A CA 1
ATOM 1623 C C . GLY A 1 200 ? 19.931 3.695 5.939 1.00 77.56 200 GLY A C 1
ATOM 1624 O O . GLY A 1 200 ? 20.898 2.933 5.942 1.00 77.56 200 GLY A O 1
ATOM 1625 N N . PHE A 1 201 ? 19.227 3.922 4.822 1.00 76.38 201 PHE A N 1
ATOM 1626 C CA . PHE A 1 201 ? 19.501 3.245 3.554 1.00 76.38 201 PHE A CA 1
ATOM 1627 C C . PHE A 1 201 ? 20.280 4.146 2.582 1.00 76.38 201 PHE A C 1
ATOM 1629 O O . PHE A 1 201 ? 19.759 5.170 2.138 1.00 76.38 201 PHE A O 1
ATOM 1636 N N . PRO A 1 202 ? 21.474 3.726 2.117 1.00 65.12 202 PRO A N 1
ATOM 1637 C CA . PRO A 1 202 ? 22.352 4.572 1.300 1.00 65.12 202 PRO A CA 1
ATOM 1638 C C . PRO A 1 202 ? 21.794 4.893 -0.096 1.00 65.12 202 PRO A C 1
ATOM 1640 O O . PRO A 1 202 ? 22.268 5.811 -0.758 1.00 65.12 202 PRO A O 1
ATOM 1643 N N . ASN A 1 203 ? 20.797 4.134 -0.559 1.00 72.38 203 ASN A N 1
ATOM 1644 C CA . ASN A 1 203 ? 20.253 4.229 -1.915 1.00 72.38 203 ASN A CA 1
ATOM 1645 C C . ASN A 1 203 ? 18.901 4.961 -1.987 1.00 72.38 203 ASN A C 1
ATOM 1647 O O . ASN A 1 203 ? 18.304 5.020 -3.063 1.00 72.38 203 ASN A O 1
ATOM 1651 N N . VAL A 1 204 ? 18.382 5.491 -0.875 1.00 74.06 204 VAL A N 1
ATOM 1652 C CA . VAL A 1 204 ? 17.113 6.233 -0.874 1.00 74.06 204 VAL A CA 1
ATOM 1653 C C . VAL A 1 204 ? 17.376 7.687 -1.255 1.00 74.06 204 VAL A C 1
ATOM 1655 O O . VAL A 1 204 ? 18.177 8.379 -0.634 1.00 74.06 204 VAL A O 1
ATOM 1658 N N . ALA A 1 205 ? 16.704 8.166 -2.302 1.00 80.62 205 ALA A N 1
ATOM 1659 C CA . ALA A 1 205 ? 16.872 9.545 -2.746 1.00 80.62 205 ALA A CA 1
ATOM 1660 C C . ALA A 1 205 ? 16.382 10.554 -1.683 1.00 80.62 205 ALA A C 1
ATOM 1662 O O . ALA A 1 205 ? 15.336 10.316 -1.076 1.00 80.62 205 ALA A O 1
ATOM 1663 N N . PRO A 1 206 ? 17.025 11.732 -1.534 1.00 81.38 206 PRO A N 1
ATOM 1664 C CA . PRO A 1 206 ? 16.621 12.747 -0.551 1.00 81.38 206 PRO A CA 1
ATOM 1665 C C . PRO A 1 206 ? 15.142 13.141 -0.642 1.00 81.38 206 PRO A C 1
ATOM 1667 O O . PRO A 1 206 ? 14.452 13.251 0.366 1.00 81.38 206 PRO A O 1
ATOM 1670 N N . GLY A 1 207 ? 14.610 13.233 -1.865 1.00 81.50 207 GLY A N 1
ATOM 1671 C CA . GLY A 1 207 ? 13.197 13.545 -2.079 1.00 81.50 207 GLY A CA 1
ATOM 1672 C C . GLY A 1 207 ? 12.221 12.492 -1.535 1.00 81.50 207 GLY A C 1
ATOM 1673 O O . GLY A 1 207 ? 11.045 12.807 -1.388 1.00 81.50 207 GLY A O 1
ATOM 1674 N N . LEU A 1 208 ? 12.657 11.259 -1.249 1.00 82.38 208 LEU A N 1
ATOM 1675 C CA . LEU A 1 208 ? 11.848 10.247 -0.557 1.00 82.38 208 LEU A CA 1
ATOM 1676 C C . LEU A 1 208 ? 11.959 10.343 0.967 1.00 82.38 208 LEU A C 1
ATOM 1678 O O . LEU A 1 208 ? 10.978 10.045 1.638 1.00 82.38 208 LEU A O 1
ATOM 1682 N N . LEU A 1 209 ? 13.089 10.809 1.503 1.00 85.62 209 LEU A N 1
ATOM 1683 C CA . LEU A 1 209 ? 13.226 11.097 2.936 1.00 85.62 209 LEU A CA 1
ATOM 1684 C C . LEU A 1 209 ? 12.311 12.258 3.341 1.00 85.62 209 LEU A C 1
ATOM 1686 O O . LEU A 1 209 ? 11.591 12.181 4.331 1.00 85.62 209 LEU A O 1
ATOM 1690 N N . GLU A 1 210 ? 12.252 13.301 2.512 1.00 85.62 210 GLU A N 1
ATOM 1691 C CA . GLU A 1 210 ? 11.256 14.368 2.662 1.00 85.62 210 GLU A CA 1
ATOM 1692 C C . GLU A 1 210 ? 9.826 13.813 2.542 1.00 85.62 210 GLU A C 1
ATOM 1694 O O . GLU A 1 210 ? 8.935 14.210 3.288 1.00 85.62 210 GLU A O 1
ATOM 1699 N N . ALA A 1 211 ? 9.600 12.857 1.629 1.00 86.38 211 ALA A N 1
ATOM 1700 C CA . ALA A 1 211 ? 8.274 12.276 1.414 1.00 86.38 211 ALA A CA 1
ATOM 1701 C C . ALA A 1 211 ? 7.801 11.465 2.620 1.00 86.38 211 ALA A C 1
ATOM 1703 O O . ALA A 1 211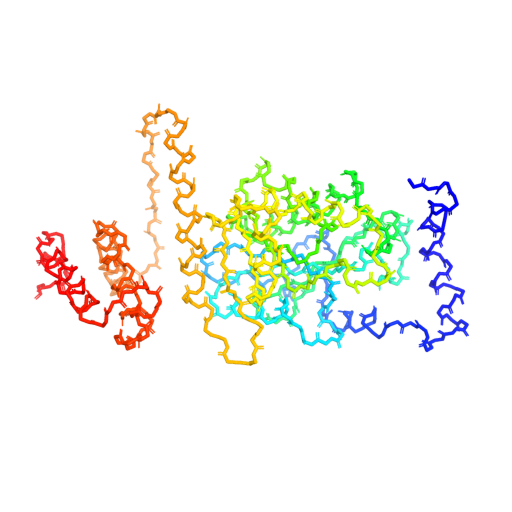 ? 6.604 11.399 2.874 1.00 86.38 211 ALA A O 1
ATOM 1704 N N . GLU A 1 212 ? 8.721 10.828 3.343 1.00 91.31 212 GLU A N 1
ATOM 1705 C CA . GLU A 1 212 ? 8.410 10.111 4.575 1.00 91.31 212 GLU A CA 1
ATOM 1706 C C . GLU A 1 212 ? 7.936 11.061 5.673 1.00 91.31 212 GLU A C 1
ATOM 1708 O O . GLU A 1 212 ? 6.935 10.791 6.335 1.00 91.31 212 GLU A O 1
ATOM 1713 N N . GLN A 1 213 ? 8.586 12.215 5.821 1.00 90.44 213 GLN A N 1
ATOM 1714 C CA . GLN A 1 213 ? 8.142 13.228 6.777 1.00 90.44 213 GLN A CA 1
ATOM 1715 C C . GLN A 1 213 ? 6.747 13.764 6.430 1.00 90.44 213 GLN A C 1
ATOM 1717 O O . GLN A 1 213 ? 5.908 13.928 7.322 1.00 90.44 213 GLN A O 1
ATOM 1722 N N . ASP A 1 214 ? 6.481 13.983 5.138 1.00 88.88 214 ASP A N 1
ATOM 1723 C CA . ASP A 1 214 ? 5.153 14.345 4.636 1.00 88.88 214 ASP A CA 1
ATOM 1724 C C . ASP A 1 214 ? 4.134 13.224 4.915 1.00 88.88 214 ASP A C 1
ATOM 1726 O O . ASP A 1 214 ? 3.000 13.495 5.315 1.00 88.88 214 ASP A O 1
ATOM 1730 N N . ALA A 1 215 ? 4.538 11.959 4.752 1.00 91.25 215 ALA A N 1
ATOM 1731 C CA . ALA A 1 215 ? 3.698 10.788 4.990 1.00 91.25 215 ALA A CA 1
ATOM 1732 C C . ALA A 1 215 ? 3.257 10.686 6.453 1.00 91.25 215 ALA A C 1
ATOM 1734 O O . ALA A 1 215 ? 2.066 10.555 6.735 1.00 91.25 215 ALA A O 1
ATOM 1735 N N . LEU A 1 216 ? 4.206 10.812 7.381 1.00 92.00 216 LEU A N 1
ATOM 1736 C CA . LEU A 1 216 ? 3.962 10.799 8.824 1.00 92.00 216 LEU A CA 1
ATOM 1737 C C . LEU A 1 216 ? 3.010 11.927 9.247 1.00 92.00 216 LEU A C 1
ATOM 1739 O O . LEU A 1 216 ? 2.098 11.725 10.056 1.00 92.00 216 LEU A O 1
ATOM 1743 N N . ALA A 1 217 ? 3.176 13.114 8.660 1.00 89.75 217 ALA A N 1
ATOM 1744 C CA . ALA A 1 217 ? 2.316 14.262 8.917 1.00 89.75 217 ALA A CA 1
ATOM 1745 C C . ALA A 1 217 ? 0.893 14.050 8.376 1.00 89.75 217 ALA A C 1
ATOM 1747 O O . ALA A 1 217 ? -0.083 14.298 9.086 1.00 89.75 217 ALA A O 1
ATOM 1748 N N . ALA A 1 218 ? 0.774 13.564 7.140 1.00 89.56 218 ALA A N 1
ATOM 1749 C CA . ALA A 1 218 ? -0.495 13.448 6.433 1.00 89.56 218 ALA A CA 1
ATOM 1750 C C . ALA A 1 218 ? -1.328 12.229 6.852 1.00 89.56 218 ALA A C 1
ATOM 1752 O O . ALA A 1 218 ? -2.551 12.279 6.739 1.00 89.56 218 ALA A O 1
ATOM 1753 N N . ALA A 1 219 ? -0.706 11.143 7.316 1.00 91.81 219 ALA A N 1
ATOM 1754 C CA . ALA A 1 219 ? -1.418 9.920 7.675 1.00 91.81 219 ALA A CA 1
ATOM 1755 C C . ALA A 1 219 ? -2.423 10.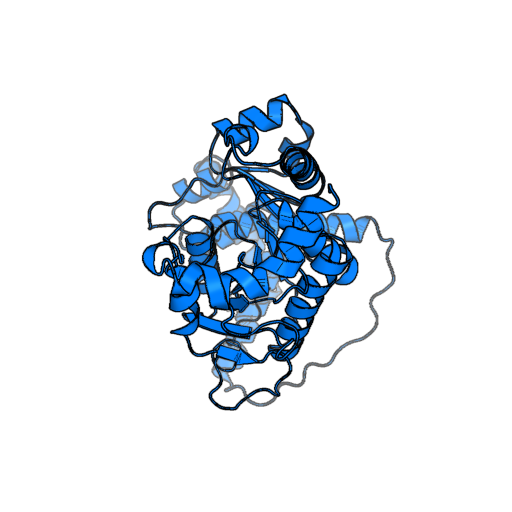144 8.816 1.00 91.81 219 ALA A C 1
ATOM 1757 O O . ALA A 1 219 ? -2.153 10.884 9.766 1.00 91.81 219 ALA A O 1
ATOM 1758 N N . ASP A 1 220 ? -3.568 9.472 8.729 1.00 89.12 220 ASP A N 1
ATOM 1759 C CA . ASP A 1 220 ? -4.582 9.424 9.787 1.00 89.12 220 ASP A CA 1
ATOM 1760 C C . ASP A 1 220 ? -4.110 8.558 10.961 1.00 89.12 220 ASP A C 1
ATOM 1762 O O . ASP A 1 220 ? -4.458 8.803 12.113 1.00 89.12 220 ASP A O 1
ATOM 1766 N N . LEU A 1 221 ? -3.266 7.567 10.669 1.00 89.62 221 LEU A N 1
ATOM 1767 C CA . LEU A 1 221 ? -2.637 6.702 11.651 1.00 89.62 221 LEU A CA 1
ATOM 1768 C C . LEU A 1 221 ? -1.224 6.329 11.195 1.00 89.62 221 LEU A C 1
ATOM 1770 O O . LEU A 1 221 ? -1.010 6.013 10.026 1.00 89.62 221 LEU A O 1
ATOM 1774 N N . VAL A 1 222 ? -0.273 6.306 12.121 1.00 91.81 222 VAL A N 1
ATOM 1775 C CA . VAL A 1 222 ? 1.091 5.828 11.879 1.00 91.81 222 VAL A CA 1
ATOM 1776 C C . VAL A 1 222 ? 1.308 4.522 12.633 1.00 91.81 222 VAL A C 1
ATOM 1778 O O . VAL A 1 222 ? 1.051 4.435 13.832 1.00 91.81 222 VAL A O 1
ATOM 1781 N N . LEU A 1 223 ? 1.785 3.493 11.943 1.00 89.75 223 LEU A N 1
ATOM 1782 C CA . LEU A 1 223 ? 2.241 2.263 12.576 1.00 89.75 223 LEU A CA 1
ATOM 1783 C C . LEU A 1 223 ? 3.756 2.291 12.682 1.00 89.75 223 LEU A C 1
ATOM 1785 O O . LEU A 1 223 ? 4.430 2.626 11.714 1.00 89.75 223 LEU A O 1
ATOM 1789 N N . PHE A 1 224 ? 4.274 1.867 13.826 1.00 89.12 224 PHE A N 1
ATOM 1790 C CA . PHE A 1 224 ? 5.700 1.640 14.013 1.00 89.12 224 PHE A CA 1
ATOM 1791 C C . PHE A 1 224 ? 5.971 0.153 14.214 1.00 89.12 224 PHE A C 1
ATOM 1793 O O . PHE A 1 224 ? 5.325 -0.490 15.047 1.00 89.12 224 PHE A O 1
ATOM 1800 N N . SER A 1 225 ? 6.940 -0.403 13.483 1.00 85.69 225 SER A N 1
ATOM 1801 C CA . SER A 1 225 ? 7.351 -1.806 13.661 1.00 85.69 225 SER A CA 1
ATOM 1802 C C . SER A 1 225 ? 8.160 -2.042 14.938 1.00 85.69 225 SER A C 1
ATOM 1804 O O . SER A 1 225 ? 8.238 -3.169 15.431 1.00 85.69 225 SER A O 1
ATOM 1806 N N . SER A 1 226 ? 8.757 -0.992 15.503 1.00 86.00 226 SER A N 1
ATOM 1807 C CA . SER A 1 226 ? 9.593 -1.081 16.696 1.00 86.00 226 SER A CA 1
ATOM 1808 C C . SER A 1 226 ? 9.468 0.162 17.569 1.00 86.00 226 SER A C 1
ATOM 1810 O O . SER A 1 226 ? 9.097 1.241 17.109 1.00 86.00 226 SER A O 1
ATOM 1812 N N . ARG A 1 227 ? 9.789 -0.008 18.855 1.00 89.12 227 ARG A N 1
ATOM 1813 C CA . ARG A 1 227 ? 9.827 1.098 19.813 1.00 89.12 227 ARG A CA 1
ATOM 1814 C C . ARG A 1 227 ? 10.894 2.122 19.426 1.00 89.12 227 ARG A C 1
ATOM 1816 O O . ARG A 1 227 ? 10.611 3.306 19.484 1.00 89.12 227 ARG A O 1
ATOM 1823 N N . PHE A 1 228 ? 12.043 1.651 18.942 1.00 91.12 228 PHE A N 1
ATOM 1824 C CA . PHE A 1 228 ? 13.114 2.505 18.433 1.00 91.12 228 PHE A CA 1
ATOM 1825 C C . PHE A 1 228 ? 12.620 3.462 17.342 1.00 91.12 228 PHE A C 1
ATOM 1827 O O . PHE A 1 228 ? 12.867 4.658 17.431 1.00 91.12 228 PHE A O 1
ATOM 1834 N N . LEU A 1 229 ? 11.879 2.963 16.342 1.00 91.12 229 LEU A N 1
ATOM 1835 C CA . LEU A 1 229 ? 11.325 3.823 15.289 1.00 91.12 229 LEU A CA 1
ATOM 1836 C C . LEU A 1 229 ? 10.317 4.831 15.849 1.00 91.12 229 LEU A C 1
ATOM 1838 O O . LEU A 1 229 ? 10.343 5.993 15.458 1.00 91.12 229 LEU A O 1
ATOM 1842 N N . ALA A 1 230 ? 9.450 4.395 16.767 1.00 89.00 230 ALA A N 1
ATOM 1843 C CA . ALA A 1 230 ? 8.488 5.287 17.404 1.00 89.00 230 ALA A CA 1
ATOM 1844 C C . ALA A 1 230 ? 9.195 6.412 18.179 1.00 89.00 230 ALA A C 1
ATOM 1846 O O . ALA A 1 230 ? 8.906 7.578 17.948 1.00 89.00 230 ALA A O 1
ATOM 1847 N N . GLU A 1 231 ? 10.156 6.077 19.043 1.00 92.56 231 GLU A N 1
ATOM 1848 C CA . GLU A 1 231 ? 10.937 7.043 19.829 1.00 92.56 231 GLU A CA 1
ATOM 1849 C C . GLU A 1 231 ? 11.716 8.003 18.920 1.00 92.56 231 GLU A C 1
ATOM 1851 O O . GLU A 1 231 ? 11.589 9.217 19.062 1.00 92.56 231 GLU A O 1
ATOM 1856 N N . HIS A 1 232 ? 12.413 7.472 17.909 1.00 92.94 232 HIS A N 1
ATOM 1857 C CA . HIS A 1 232 ? 13.165 8.260 16.931 1.00 92.94 232 HIS A CA 1
ATOM 1858 C C . HIS A 1 232 ? 12.312 9.350 16.261 1.00 92.94 232 HIS A C 1
ATOM 1860 O O . HIS A 1 232 ? 12.773 10.483 16.070 1.00 92.94 232 HIS A O 1
ATOM 1866 N N . TRP A 1 233 ? 11.073 9.011 15.891 1.00 93.06 233 TRP A N 1
ATOM 1867 C CA . TRP A 1 233 ? 10.156 9.943 15.240 1.00 93.06 233 TRP A CA 1
ATOM 1868 C C . TRP A 1 233 ? 9.426 10.855 16.221 1.00 93.06 233 TRP A C 1
ATOM 1870 O O . TRP A 1 233 ? 9.218 12.017 15.887 1.00 93.06 233 TRP A O 1
ATOM 1880 N N . LEU A 1 234 ? 9.089 10.393 17.426 1.00 91.62 234 LEU A N 1
ATOM 1881 C CA . LEU A 1 234 ? 8.462 11.224 18.458 1.00 91.62 234 LEU A CA 1
ATOM 1882 C C . LEU A 1 234 ? 9.386 12.336 18.954 1.00 91.62 234 LEU A C 1
ATOM 1884 O O . LEU A 1 234 ? 8.916 13.447 19.172 1.00 91.62 234 LEU A O 1
ATOM 1888 N N . GLU A 1 235 ? 10.690 12.075 19.066 1.00 92.88 235 GLU A N 1
ATOM 1889 C CA . GLU A 1 235 ? 11.684 13.107 19.397 1.00 92.88 235 GLU A CA 1
ATOM 1890 C C . GLU A 1 235 ? 11.674 14.264 18.389 1.00 92.88 235 GLU A C 1
ATOM 1892 O O . GLU A 1 235 ? 11.856 15.423 18.753 1.00 92.88 235 GLU A O 1
ATOM 1897 N N . ARG A 1 236 ? 11.447 13.951 17.108 1.00 92.00 236 ARG A N 1
ATOM 1898 C CA . ARG A 1 236 ? 11.435 14.926 16.007 1.00 92.00 236 ARG A CA 1
ATOM 1899 C C . ARG A 1 236 ? 10.054 15.539 15.782 1.00 92.00 236 ARG A C 1
ATOM 1901 O O . ARG A 1 236 ? 9.963 16.666 15.304 1.00 92.00 236 ARG A O 1
ATOM 1908 N N . ARG A 1 237 ? 8.995 14.773 16.051 1.00 91.75 237 ARG A N 1
ATOM 1909 C CA . ARG A 1 237 ? 7.597 15.053 15.690 1.00 91.75 237 ARG A CA 1
ATOM 1910 C C . ARG A 1 237 ? 6.644 14.569 16.802 1.00 91.75 237 ARG A C 1
ATOM 1912 O O . ARG A 1 237 ? 5.932 13.574 16.611 1.00 91.75 237 ARG A O 1
ATOM 1919 N N . PRO A 1 238 ? 6.607 15.242 17.969 1.00 91.56 238 PRO A N 1
ATOM 1920 C CA . PRO A 1 238 ? 5.785 14.818 19.107 1.00 91.56 238 PRO A CA 1
ATOM 1921 C C . PRO A 1 238 ? 4.285 14.727 18.787 1.00 91.56 238 PRO A C 1
ATOM 1923 O O . PRO A 1 238 ? 3.560 13.940 19.389 1.00 91.56 238 PRO A O 1
ATOM 1926 N N . GLU A 1 239 ? 3.797 15.479 17.795 1.00 87.81 239 GLU A N 1
ATOM 1927 C CA . GLU A 1 239 ? 2.389 15.483 17.393 1.00 87.81 239 GLU A CA 1
ATOM 1928 C C . GLU A 1 239 ? 1.889 14.136 16.839 1.00 87.81 239 GLU A C 1
ATOM 1930 O O . GLU A 1 239 ? 0.679 13.905 16.761 1.00 87.81 239 GLU A O 1
ATOM 1935 N N . ILE A 1 240 ? 2.800 13.234 16.455 1.00 88.75 240 ILE A N 1
ATOM 1936 C CA . ILE A 1 240 ? 2.467 11.887 15.976 1.00 88.75 240 ILE A CA 1
ATOM 1937 C C . ILE A 1 240 ? 1.928 11.006 17.114 1.00 88.75 240 ILE A C 1
ATOM 1939 O O . ILE A 1 240 ? 1.155 10.084 16.842 1.00 88.75 240 ILE A O 1
ATOM 1943 N N . GLU A 1 241 ? 2.258 11.304 18.377 1.00 87.31 241 GLU A N 1
ATOM 1944 C CA . GLU A 1 241 ? 1.867 10.509 19.551 1.00 87.31 241 GLU A CA 1
ATOM 1945 C C . GLU A 1 241 ? 0.357 10.231 19.597 1.00 87.31 241 GLU A C 1
ATOM 1947 O O . GLU A 1 241 ? -0.076 9.102 19.833 1.00 87.31 241 GLU A O 1
ATOM 1952 N N . ALA A 1 242 ? -0.456 11.240 19.272 1.00 82.75 242 ALA A N 1
ATOM 1953 C CA . ALA A 1 242 ? -1.915 11.148 19.294 1.00 82.75 242 ALA A CA 1
ATOM 1954 C C . ALA A 1 242 ? -2.501 10.181 18.246 1.00 82.75 242 ALA A C 1
ATOM 1956 O O . ALA A 1 242 ? -3.669 9.798 18.344 1.00 82.75 242 ALA A O 1
ATOM 1957 N N . LYS A 1 243 ? -1.711 9.805 17.234 1.00 84.94 243 LYS A N 1
ATOM 1958 C CA . LYS A 1 243 ? -2.140 9.019 16.072 1.00 84.94 243 LYS A CA 1
ATOM 1959 C C . LYS A 1 243 ? -1.157 7.905 15.708 1.00 84.94 243 LYS A C 1
ATOM 1961 O O . LYS A 1 243 ? -1.089 7.508 14.547 1.00 84.94 243 LYS A O 1
ATOM 1966 N N . MET A 1 244 ? -0.404 7.382 16.674 1.00 84.75 244 MET A N 1
ATOM 1967 C CA . MET A 1 244 ? 0.506 6.259 16.442 1.00 84.75 244 MET A CA 1
ATOM 1968 C C . MET A 1 244 ? 0.050 4.957 17.094 1.00 84.75 244 MET A C 1
ATOM 1970 O O . MET A 1 244 ? -0.653 4.955 18.105 1.00 84.75 244 MET A O 1
ATOM 1974 N N . LEU A 1 245 ? 0.510 3.834 16.542 1.00 84.19 245 LEU A N 1
ATOM 1975 C CA . LEU A 1 245 ? 0.413 2.513 17.151 1.00 84.19 245 LEU A CA 1
ATOM 1976 C C . LEU A 1 245 ? 1.691 1.710 16.938 1.00 84.19 245 LEU A C 1
ATOM 1978 O O . LEU A 1 245 ? 2.193 1.582 15.826 1.00 84.19 245 LEU A O 1
ATOM 1982 N N . LEU A 1 246 ? 2.166 1.080 18.008 1.00 82.44 246 LEU A N 1
ATOM 1983 C CA . LEU A 1 246 ? 3.237 0.099 17.917 1.00 82.44 246 LEU A CA 1
ATOM 1984 C C . LEU A 1 246 ? 2.665 -1.250 17.462 1.00 82.44 246 LEU A C 1
ATOM 1986 O O . LEU A 1 246 ? 1.823 -1.838 18.144 1.00 82.44 246 LEU A O 1
ATOM 1990 N N . VAL A 1 247 ? 3.147 -1.750 16.326 1.00 79.50 247 VAL A N 1
ATOM 1991 C CA . VAL A 1 247 ? 2.747 -3.027 15.724 1.00 79.50 247 VAL A CA 1
ATOM 1992 C C . VAL A 1 247 ? 4.002 -3.774 15.312 1.00 79.50 247 VAL A C 1
ATOM 1994 O O . VAL A 1 247 ? 4.529 -3.561 14.220 1.00 79.50 247 VAL A O 1
ATOM 1997 N N . ARG A 1 248 ? 4.491 -4.649 16.190 1.00 79.06 248 ARG A N 1
ATOM 1998 C CA . ARG A 1 248 ? 5.760 -5.357 15.978 1.00 79.06 248 ARG A CA 1
ATOM 1999 C C . ARG A 1 248 ? 5.743 -6.205 14.707 1.00 79.06 248 ARG A C 1
ATOM 2001 O O . ARG A 1 248 ? 4.687 -6.662 14.279 1.00 79.06 248 ARG A O 1
ATOM 2008 N N . ASN A 1 249 ? 6.914 -6.398 14.101 1.00 69.50 249 ASN A N 1
ATOM 2009 C CA . ASN A 1 249 ? 7.068 -7.363 13.011 1.00 69.50 249 ASN A CA 1
ATOM 2010 C C . ASN A 1 249 ? 6.669 -8.755 13.515 1.00 69.50 249 ASN A C 1
ATOM 2012 O O . ASN A 1 249 ? 7.133 -9.191 14.568 1.00 69.50 249 ASN A O 1
ATOM 2016 N N . ALA A 1 250 ? 5.757 -9.408 12.800 1.00 59.28 250 ALA A N 1
ATOM 2017 C CA . ALA A 1 250 ? 5.187 -10.677 13.214 1.00 59.28 250 ALA A CA 1
ATOM 2018 C C . ALA A 1 250 ? 6.087 -11.843 12.778 1.00 59.28 250 ALA A C 1
ATOM 2020 O O . ALA A 1 250 ? 6.456 -11.953 11.610 1.00 59.28 250 ALA A O 1
ATOM 2021 N N . ALA A 1 251 ? 6.404 -12.736 13.714 1.00 44.84 251 ALA A N 1
ATOM 2022 C CA . ALA A 1 251 ? 6.766 -14.114 13.411 1.00 44.84 251 ALA A CA 1
ATOM 2023 C C . ALA A 1 251 ? 5.453 -14.907 13.362 1.00 44.84 251 ALA A C 1
ATOM 2025 O O . ALA A 1 251 ? 4.818 -15.015 14.400 1.00 44.84 251 ALA A O 1
ATOM 2026 N N . ASP A 1 252 ? 5.024 -15.326 12.166 1.00 46.12 252 ASP A N 1
ATOM 2027 C CA . ASP A 1 252 ? 3.971 -16.279 11.736 1.00 46.12 252 ASP A CA 1
ATOM 2028 C C . ASP A 1 252 ? 2.624 -16.459 12.496 1.00 46.12 252 ASP A C 1
ATOM 2030 O O . ASP A 1 252 ? 1.655 -16.897 11.881 1.00 46.12 252 ASP A O 1
ATOM 2034 N N . ALA A 1 253 ? 2.476 -16.073 13.763 1.00 44.81 253 ALA A N 1
ATOM 2035 C CA . ALA A 1 253 ? 1.294 -16.246 14.611 1.00 44.81 253 ALA A CA 1
ATOM 2036 C C . ALA A 1 253 ? 0.637 -14.899 14.979 1.00 44.81 253 ALA A C 1
ATOM 2038 O O . ALA A 1 253 ? 0.472 -14.556 16.150 1.00 44.81 253 ALA A O 1
ATOM 2039 N N . TRP A 1 254 ? 0.285 -14.088 13.978 1.00 52.25 254 TRP A N 1
ATOM 2040 C CA . TRP A 1 254 ? -0.356 -12.792 14.219 1.00 52.25 254 TRP A CA 1
ATOM 2041 C C . TRP A 1 254 ? -1.879 -12.914 14.390 1.00 52.25 254 TRP A C 1
ATOM 2043 O O . TRP A 1 254 ? -2.574 -13.344 13.470 1.00 52.25 254 TRP A O 1
ATOM 2053 N N . SER A 1 255 ? -2.422 -12.452 15.525 1.00 51.22 255 SER A N 1
ATOM 2054 C CA . SER A 1 255 ? -3.854 -12.167 15.674 1.00 51.22 255 SER A CA 1
ATOM 2055 C C . SER A 1 255 ? -4.138 -10.719 15.241 1.00 51.22 255 SER A C 1
ATOM 2057 O O . SER A 1 255 ? -3.966 -9.755 15.984 1.00 51.22 255 SER A O 1
ATOM 2059 N N . ALA A 1 256 ? -4.568 -10.534 13.991 1.00 50.53 256 ALA A N 1
ATOM 2060 C CA . ALA A 1 256 ? -4.864 -9.206 13.439 1.00 50.53 256 ALA A CA 1
ATOM 2061 C C . ALA A 1 256 ? -6.097 -8.524 14.068 1.00 50.53 256 ALA A C 1
ATOM 2063 O O . ALA A 1 256 ? -6.264 -7.314 13.926 1.00 50.53 256 ALA A O 1
ATOM 2064 N N . GLY A 1 257 ? -6.938 -9.269 14.795 1.00 52.75 257 GLY A N 1
ATOM 2065 C CA . GLY A 1 257 ? -8.193 -8.784 15.384 1.00 52.75 257 GLY A CA 1
ATOM 2066 C C . GLY A 1 257 ? -8.026 -7.594 16.344 1.00 52.75 257 GLY A C 1
ATOM 2067 O O . GLY A 1 257 ? -8.590 -6.535 16.076 1.00 52.75 257 GLY A O 1
ATOM 2068 N N . PRO A 1 258 ? -7.229 -7.699 17.423 1.00 52.84 258 PRO A N 1
ATOM 2069 C CA . PRO A 1 258 ? -7.035 -6.608 18.386 1.00 52.84 258 PRO A CA 1
ATOM 2070 C C . PRO A 1 258 ? -6.459 -5.322 17.781 1.00 52.84 258 PRO A C 1
ATOM 2072 O O . PRO A 1 258 ? -6.860 -4.212 18.142 1.00 52.84 258 PRO A O 1
ATOM 2075 N N . TRP A 1 259 ? -5.529 -5.459 16.834 1.00 59.53 259 TRP A N 1
ATOM 2076 C CA . TRP A 1 259 ? -4.965 -4.320 16.117 1.00 59.53 259 TRP A CA 1
ATOM 2077 C C . TRP A 1 259 ? -5.994 -3.690 15.172 1.00 59.53 259 TRP A C 1
ATOM 2079 O O . TRP A 1 259 ? -6.187 -2.474 15.211 1.00 59.53 259 TRP A O 1
ATOM 2089 N N . LEU A 1 260 ? -6.719 -4.505 14.402 1.00 53.94 260 LEU A N 1
ATOM 2090 C CA . LEU A 1 260 ? -7.791 -4.041 13.528 1.00 53.94 260 LEU A CA 1
ATOM 2091 C C . LEU A 1 260 ? -8.890 -3.324 14.317 1.00 53.94 260 LEU A C 1
ATOM 2093 O O . LEU A 1 260 ? -9.352 -2.273 13.890 1.00 53.94 260 LEU A O 1
ATOM 2097 N N . MET A 1 261 ? -9.275 -3.831 15.490 1.00 52.09 261 MET A N 1
ATOM 2098 C CA . MET A 1 261 ? -10.249 -3.169 16.364 1.00 52.09 261 MET A CA 1
ATOM 2099 C C . MET A 1 261 ? -9.758 -1.800 16.835 1.00 52.09 261 MET A C 1
ATOM 2101 O O . MET A 1 261 ? -10.550 -0.870 16.972 1.00 52.09 261 MET A O 1
ATOM 2105 N N . ARG A 1 262 ? -8.449 -1.640 17.048 1.00 52.50 262 ARG A N 1
ATOM 2106 C CA . ARG A 1 262 ? -7.848 -0.355 17.410 1.00 52.50 262 ARG A CA 1
ATOM 2107 C C . ARG A 1 262 ? -7.813 0.620 16.231 1.00 52.50 262 ARG A C 1
ATOM 2109 O O . ARG A 1 262 ? -8.139 1.790 16.419 1.00 52.50 262 ARG A O 1
ATOM 2116 N N . VAL A 1 263 ? -7.483 0.131 15.036 1.00 55.94 263 VAL A N 1
ATOM 2117 C CA . VAL A 1 263 ? -7.559 0.888 13.778 1.00 55.94 263 VAL A CA 1
ATOM 2118 C C . VAL A 1 263 ? -8.996 1.335 13.523 1.00 55.94 263 VAL A C 1
ATOM 2120 O O . VAL A 1 263 ? -9.248 2.531 13.440 1.00 55.94 263 VAL A O 1
ATOM 2123 N N . LEU A 1 264 ? -9.953 0.405 13.495 1.00 53.19 264 LEU A N 1
ATOM 2124 C CA . LEU A 1 264 ? -11.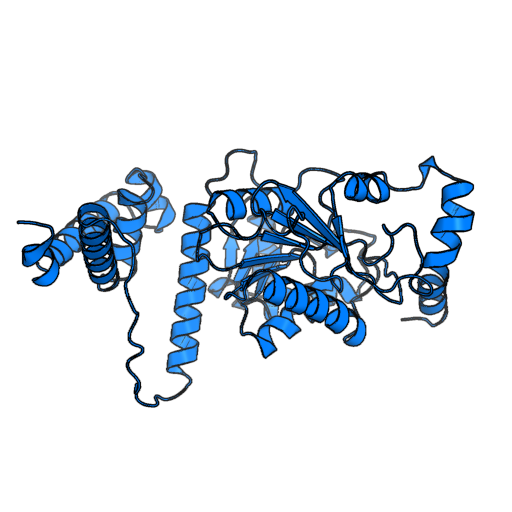374 0.693 13.300 1.00 53.19 264 LEU A CA 1
ATOM 2125 C C . LEU A 1 264 ? -11.898 1.665 14.354 1.00 53.19 264 LEU A C 1
ATOM 2127 O O . LEU A 1 264 ? -12.576 2.618 14.000 1.00 53.19 264 LEU A O 1
ATOM 2131 N N . ARG A 1 265 ? -11.532 1.498 15.630 1.00 52.28 265 ARG A N 1
ATOM 2132 C CA . ARG A 1 265 ? -11.890 2.451 16.686 1.00 52.28 265 ARG A CA 1
ATOM 2133 C C . ARG A 1 265 ? -11.388 3.858 16.377 1.00 52.28 265 ARG A C 1
ATOM 2135 O O . ARG A 1 265 ? -12.174 4.795 16.469 1.00 52.28 265 ARG A O 1
ATOM 2142 N N . ASN A 1 266 ? -10.115 4.018 16.024 1.00 54.69 266 ASN A N 1
ATOM 2143 C CA . ASN A 1 266 ? -9.541 5.334 15.740 1.00 54.69 266 ASN A CA 1
ATOM 2144 C C . ASN A 1 266 ? -10.183 5.961 14.493 1.00 54.69 266 ASN A C 1
ATOM 2146 O O . ASN A 1 266 ? -10.585 7.118 14.528 1.00 54.69 266 ASN A O 1
ATOM 2150 N N . LEU A 1 267 ? -10.406 5.165 13.446 1.00 55.84 267 LEU A N 1
ATOM 2151 C CA . LEU A 1 267 ? -11.091 5.601 12.231 1.00 55.84 267 LEU A CA 1
ATOM 2152 C C . LEU A 1 267 ? -12.556 5.980 12.479 1.00 55.84 267 LEU A C 1
ATOM 2154 O O . LEU A 1 267 ? -13.032 6.982 11.950 1.00 55.84 267 LEU A O 1
ATOM 2158 N N . CYS A 1 268 ? -13.275 5.223 13.311 1.00 50.50 268 CYS A N 1
ATOM 2159 C CA . CYS A 1 268 ? -14.630 5.558 13.742 1.00 50.50 268 CYS A CA 1
ATOM 2160 C C . CYS A 1 268 ? -14.650 6.849 14.568 1.00 50.50 268 CYS A C 1
ATOM 2162 O O . CYS A 1 268 ? -15.508 7.697 14.335 1.00 50.50 268 CYS A O 1
ATOM 2164 N N . LEU A 1 269 ? -13.706 7.030 15.496 1.00 53.34 269 LEU A N 1
ATOM 2165 C CA . LEU A 1 269 ? -13.579 8.256 16.290 1.00 53.34 269 LEU A CA 1
ATOM 2166 C C . LEU A 1 269 ? -13.288 9.471 15.406 1.00 53.34 269 LEU A C 1
ATOM 2168 O O . LEU A 1 269 ? -13.893 10.524 15.599 1.00 53.34 269 LEU A O 1
ATOM 2172 N N . ASP A 1 270 ? -12.430 9.326 14.400 1.00 53.19 270 ASP A N 1
ATOM 2173 C CA . ASP A 1 270 ? -12.130 10.406 13.465 1.00 53.19 270 ASP A CA 1
ATOM 2174 C C . ASP A 1 270 ? -13.295 10.687 12.517 1.00 53.19 270 ASP A C 1
ATOM 2176 O O . ASP A 1 270 ? -13.595 11.851 12.249 1.00 53.19 270 ASP A O 1
ATOM 2180 N N . ARG A 1 271 ? -14.043 9.663 12.088 1.00 53.97 271 ARG A N 1
ATOM 2181 C CA . ARG A 1 271 ? -15.284 9.847 11.322 1.00 53.97 271 ARG A CA 1
ATOM 2182 C C . ARG A 1 271 ? -16.348 10.580 12.138 1.00 53.97 271 ARG A C 1
ATOM 2184 O O . ARG A 1 271 ? -17.036 11.440 11.591 1.00 53.97 271 ARG A O 1
ATOM 2191 N N . VAL A 1 272 ? -16.459 10.276 13.432 1.00 48.25 272 VAL A N 1
ATOM 2192 C CA . VAL A 1 272 ? -17.324 11.001 14.373 1.00 48.25 272 VAL A CA 1
ATOM 2193 C C . VAL A 1 272 ? -16.848 12.445 14.517 1.00 48.25 272 VAL A C 1
ATOM 2195 O O . VAL A 1 272 ? -17.645 13.343 14.296 1.00 48.25 272 VAL A O 1
ATOM 2198 N N . ARG A 1 273 ? -15.553 12.701 14.748 1.00 50.28 273 ARG A N 1
ATOM 2199 C CA . ARG A 1 273 ? -14.989 14.066 14.831 1.00 50.28 273 ARG A CA 1
ATOM 2200 C C . ARG A 1 273 ? -15.193 14.880 13.550 1.00 50.28 273 ARG A C 1
ATOM 2202 O O . ARG A 1 273 ? -15.468 16.076 13.615 1.00 50.28 273 ARG A O 1
ATOM 2209 N N . GLN A 1 274 ? -15.064 14.249 12.384 1.00 48.06 274 GLN A N 1
ATOM 2210 C CA . GLN A 1 274 ? -15.311 14.875 11.082 1.00 48.06 274 GLN A CA 1
ATOM 2211 C C . GLN A 1 274 ? -16.801 15.160 10.856 1.00 48.06 274 GLN A C 1
ATOM 2213 O O . GLN A 1 274 ? -17.132 16.211 10.311 1.00 48.06 274 GLN A O 1
ATOM 2218 N N . ARG A 1 275 ? -17.697 14.264 11.299 1.00 44.09 275 ARG A N 1
ATOM 2219 C CA . ARG A 1 275 ? -19.149 14.501 11.313 1.00 44.09 275 ARG A CA 1
ATOM 2220 C C . ARG A 1 275 ? -19.524 15.626 12.276 1.00 44.09 275 ARG A C 1
ATOM 2222 O O . ARG A 1 275 ? -20.235 16.521 11.864 1.00 44.09 275 ARG A O 1
ATOM 2229 N N . SER A 1 276 ? -18.969 15.671 13.486 1.00 37.94 276 SER A N 1
ATOM 2230 C CA . SER A 1 276 ? -19.203 16.756 14.455 1.00 37.94 276 SER A CA 1
ATOM 2231 C C . SER A 1 276 ? -18.714 18.129 13.973 1.00 37.94 276 SER A C 1
ATOM 2233 O O . SER A 1 276 ? -19.179 19.152 14.460 1.00 37.94 276 SER A O 1
ATOM 2235 N N . ARG A 1 277 ? -17.772 18.168 13.019 1.00 43.72 277 ARG A N 1
ATOM 2236 C CA . ARG A 1 277 ? -17.283 19.399 12.371 1.00 43.72 277 ARG A CA 1
ATOM 2237 C C . ARG A 1 277 ? -18.123 19.844 11.170 1.00 43.72 277 ARG A C 1
ATOM 2239 O O . ARG A 1 277 ? -18.025 21.001 10.772 1.00 43.72 277 ARG A O 1
ATOM 2246 N N . ARG A 1 278 ? -18.927 18.955 10.581 1.00 37.78 278 ARG A N 1
ATOM 2247 C CA . ARG A 1 278 ? -19.916 19.286 9.548 1.00 37.78 278 ARG A CA 1
ATOM 2248 C C . ARG A 1 278 ? -21.278 19.376 10.232 1.00 37.78 278 ARG A C 1
ATOM 2250 O O . ARG A 1 278 ? -21.916 18.357 10.453 1.00 37.78 278 ARG A O 1
ATOM 2257 N N . VAL A 1 279 ? -21.660 20.599 10.593 1.00 35.06 279 VAL A N 1
ATOM 2258 C CA . VAL A 1 279 ? -22.983 20.972 11.120 1.00 35.06 279 VAL A CA 1
ATOM 2259 C C . VAL A 1 279 ? -24.103 20.171 10.438 1.00 35.06 279 VAL A C 1
ATOM 2261 O O . VAL A 1 279 ? -24.087 19.979 9.221 1.00 35.06 279 VAL A O 1
ATOM 2264 N N . GLU A 1 280 ? -25.020 19.678 11.269 1.00 42.38 280 GLU A N 1
ATOM 2265 C CA . GLU A 1 280 ? -26.144 18.793 10.961 1.00 42.38 280 GLU A CA 1
ATOM 2266 C C . GLU A 1 280 ? -26.996 19.247 9.764 1.00 42.38 280 GLU A C 1
ATOM 2268 O O . GLU A 1 280 ? -27.269 20.432 9.576 1.00 42.38 280 GLU A O 1
ATOM 2273 N N . CYS A 1 281 ? -27.495 18.271 9.003 1.00 26.20 281 CYS A N 1
ATOM 2274 C CA . CYS A 1 281 ? -28.698 18.414 8.186 1.00 26.20 281 CYS A CA 1
ATOM 2275 C C . CYS A 1 281 ? -29.575 17.167 8.407 1.00 26.20 281 CYS A C 1
ATOM 2277 O O . CYS A 1 281 ? -29.015 16.077 8.573 1.00 26.20 281 CYS A O 1
ATOM 2279 N N . PRO A 1 282 ? -30.910 17.305 8.482 1.00 33.00 282 PRO A N 1
ATOM 2280 C CA . PRO A 1 282 ? -31.779 16.288 9.060 1.00 33.00 282 PRO A CA 1
ATOM 2281 C C . PRO A 1 282 ? -31.870 15.044 8.174 1.00 33.00 282 PRO A C 1
ATOM 2283 O O . PRO A 1 282 ? -31.890 15.133 6.948 1.00 33.00 282 PRO A O 1
ATOM 2286 N N . LEU A 1 283 ? -31.954 13.884 8.825 1.00 34.22 283 LEU A N 1
ATOM 2287 C CA . LEU A 1 283 ? -32.289 12.605 8.207 1.00 34.22 283 LEU A CA 1
ATOM 2288 C C . LEU A 1 283 ? -33.687 12.685 7.585 1.00 34.22 283 LEU A C 1
ATOM 2290 O O . LEU A 1 283 ? -34.665 12.797 8.316 1.00 34.22 283 LEU A O 1
ATOM 2294 N N . ASN A 1 284 ? -33.768 12.575 6.262 1.00 31.45 284 ASN A N 1
ATOM 2295 C CA . ASN A 1 284 ? -34.968 12.123 5.568 1.00 31.45 284 ASN A CA 1
ATOM 2296 C C . ASN A 1 284 ? -34.542 11.251 4.386 1.00 31.45 284 ASN A C 1
ATOM 2298 O O . ASN A 1 284 ? -33.939 11.746 3.441 1.00 31.45 284 ASN A O 1
ATOM 2302 N N . GLU A 1 285 ? -34.780 9.949 4.516 1.00 27.03 285 GLU A N 1
ATOM 2303 C CA . GLU A 1 285 ? -35.564 9.113 3.595 1.00 27.03 285 GLU A CA 1
ATOM 2304 C C . GLU A 1 285 ? -35.349 7.646 3.988 1.00 27.03 285 GLU A C 1
ATOM 2306 O O . GLU A 1 285 ? -34.233 7.122 3.993 1.00 27.03 285 GLU A O 1
ATOM 2311 N N . GLU A 1 286 ? -36.444 7.007 4.396 1.00 31.69 286 GLU A N 1
ATOM 2312 C CA . GLU A 1 286 ? -36.534 5.576 4.658 1.00 31.69 286 GLU A CA 1
ATOM 2313 C C . GLU A 1 286 ? -36.183 4.803 3.381 1.00 31.69 286 GLU A C 1
ATOM 2315 O O . GLU A 1 286 ? -36.912 4.851 2.391 1.00 31.69 286 GLU A O 1
ATOM 2320 N N . VAL A 1 287 ? -35.075 4.057 3.393 1.00 26.34 287 VAL A N 1
ATOM 2321 C CA . VAL A 1 287 ? -34.821 3.041 2.367 1.00 26.34 287 VAL A CA 1
ATOM 2322 C C . VAL A 1 287 ? -35.396 1.726 2.871 1.00 26.34 287 VAL A C 1
ATOM 2324 O O . VAL A 1 287 ? -34.808 1.055 3.719 1.00 26.34 287 VAL A O 1
ATOM 2327 N N . ALA A 1 288 ? -36.567 1.376 2.346 1.00 28.59 288 ALA A N 1
ATOM 2328 C CA . ALA A 1 288 ? -37.168 0.062 2.501 1.00 28.59 288 ALA A CA 1
ATOM 2329 C C . ALA A 1 288 ? -36.222 -1.013 1.937 1.00 28.59 288 ALA A C 1
ATOM 2331 O O . ALA A 1 288 ? -35.916 -1.029 0.743 1.00 28.59 288 ALA A O 1
ATOM 2332 N N . VAL A 1 289 ? -35.754 -1.916 2.801 1.00 28.05 289 VAL A N 1
ATOM 2333 C CA . VAL A 1 289 ? -35.023 -3.121 2.397 1.00 28.05 289 VAL A CA 1
ATOM 2334 C C . VAL A 1 289 ? -36.056 -4.223 2.177 1.00 28.05 289 VAL A C 1
ATOM 2336 O O . VAL A 1 289 ? -36.760 -4.617 3.101 1.00 28.05 289 VAL A O 1
ATOM 2339 N N . SER A 1 290 ? -36.189 -4.673 0.930 1.00 27.66 290 SER A N 1
ATOM 2340 C CA . SER A 1 290 ? -37.053 -5.792 0.550 1.00 27.66 290 SER A CA 1
ATOM 2341 C C . SER A 1 290 ? -36.382 -7.117 0.916 1.00 27.66 290 SER A C 1
ATOM 2343 O O . SER A 1 290 ? -35.404 -7.499 0.274 1.00 27.66 290 SER A O 1
ATOM 2345 N N . ASP A 1 291 ? -36.940 -7.828 1.897 1.00 31.36 291 ASP A N 1
ATOM 2346 C CA . ASP A 1 291 ? -36.595 -9.212 2.233 1.00 31.36 291 ASP A CA 1
ATOM 2347 C C . ASP A 1 291 ? -37.394 -10.188 1.356 1.00 31.36 291 ASP A C 1
ATOM 2349 O O . ASP A 1 291 ? -38.608 -10.329 1.504 1.00 31.36 291 ASP A O 1
ATOM 2353 N N . ALA A 1 292 ? -36.708 -10.900 0.465 1.00 32.59 292 ALA A N 1
ATOM 2354 C CA . ALA A 1 292 ? -37.219 -12.128 -0.132 1.00 32.59 292 ALA A CA 1
ATOM 2355 C C . ALA A 1 292 ? -36.089 -13.170 -0.151 1.00 32.59 292 ALA A C 1
ATOM 2357 O O . ALA A 1 292 ? -34.982 -12.872 -0.594 1.00 32.59 292 ALA A O 1
ATOM 2358 N N . ASP A 1 293 ? -36.401 -14.369 0.350 1.00 33.03 293 ASP A N 1
ATOM 2359 C CA . ASP A 1 293 ? -35.601 -15.607 0.344 1.00 33.03 293 ASP A CA 1
ATOM 2360 C C . ASP A 1 293 ? -34.607 -15.859 1.500 1.00 33.03 293 ASP A C 1
ATOM 2362 O O . ASP A 1 293 ? -33.444 -16.214 1.298 1.00 33.03 293 ASP A O 1
ATOM 2366 N N . ALA A 1 294 ? -35.087 -15.814 2.750 1.00 31.25 294 ALA A N 1
ATOM 2367 C CA . ALA A 1 294 ? -34.416 -16.465 3.881 1.00 31.25 294 ALA A CA 1
ATOM 2368 C C . ALA A 1 294 ? -35.366 -17.426 4.618 1.00 31.25 294 ALA A C 1
ATOM 2370 O O . ALA A 1 294 ? -36.497 -17.068 4.935 1.00 31.25 294 ALA A O 1
ATOM 2371 N N . ALA A 1 295 ? -34.898 -18.649 4.898 1.00 36.31 295 ALA A N 1
ATOM 2372 C CA . ALA A 1 295 ? -35.628 -19.633 5.700 1.00 36.31 295 ALA A CA 1
ATOM 2373 C C . ALA A 1 295 ? -36.010 -19.047 7.083 1.00 36.31 295 ALA A C 1
ATOM 2375 O O . ALA A 1 295 ? -35.179 -18.337 7.659 1.00 36.31 295 ALA A O 1
ATOM 2376 N N . PRO A 1 296 ? -37.205 -19.355 7.635 1.00 44.81 296 PRO A N 1
ATOM 2377 C CA . PRO A 1 296 ? -37.768 -18.660 8.804 1.00 44.81 296 PRO A CA 1
ATOM 2378 C C . PRO A 1 296 ? -36.830 -18.619 10.019 1.00 44.81 296 PRO A C 1
ATOM 2380 O O . PRO A 1 296 ? -36.634 -17.571 10.622 1.00 44.81 296 PRO A O 1
ATOM 2383 N N . ASP A 1 297 ? -36.160 -19.737 10.303 1.00 47.12 297 ASP A N 1
ATOM 2384 C CA . ASP A 1 297 ? -35.287 -19.900 11.474 1.00 47.12 297 ASP A CA 1
ATOM 2385 C C . ASP A 1 297 ? -34.001 -19.048 11.375 1.00 47.12 297 ASP A C 1
ATOM 2387 O O . ASP A 1 297 ? -33.553 -18.408 12.325 1.00 47.12 297 ASP A O 1
ATOM 2391 N N . ALA A 1 298 ? -33.448 -18.929 10.162 1.00 41.16 298 ALA A N 1
ATOM 2392 C CA . ALA A 1 298 ? -32.254 -18.127 9.902 1.00 41.16 298 ALA A CA 1
ATOM 2393 C C . ALA A 1 298 ? -32.547 -16.618 9.836 1.00 41.16 298 ALA A C 1
ATOM 2395 O O . ALA A 1 298 ? -31.619 -15.812 9.951 1.00 41.16 298 ALA A O 1
ATOM 2396 N N . ALA A 1 299 ? -33.801 -16.229 9.586 1.00 46.34 299 ALA A N 1
ATOM 2397 C CA . ALA A 1 299 ? -34.242 -14.837 9.611 1.00 46.34 299 ALA A CA 1
ATOM 2398 C C . ALA A 1 299 ? -34.412 -14.344 11.057 1.00 46.34 299 ALA A C 1
ATOM 2400 O O . ALA A 1 299 ? -33.941 -13.253 11.388 1.00 46.34 299 ALA A O 1
ATOM 2401 N N . ASP A 1 300 ? -34.979 -15.180 11.929 1.00 53.78 300 ASP A N 1
ATOM 2402 C CA . ASP A 1 300 ? -35.137 -14.882 13.355 1.00 53.78 300 ASP A CA 1
ATOM 2403 C C . ASP A 1 300 ? -33.785 -14.804 14.077 1.00 53.78 300 ASP A C 1
ATOM 2405 O O . ASP A 1 300 ? -33.533 -13.866 14.838 1.00 53.78 300 ASP A O 1
ATOM 2409 N N . GLU A 1 301 ? -32.857 -15.720 13.787 1.00 48.62 301 GLU A N 1
ATOM 2410 C CA . GLU A 1 301 ? -31.508 -15.687 14.363 1.00 48.62 301 GLU A CA 1
ATOM 2411 C C . GLU A 1 301 ? -30.709 -14.452 13.909 1.00 48.62 301 GLU A C 1
ATOM 2413 O O . GLU A 1 301 ? -30.037 -13.799 14.715 1.00 48.62 301 GLU A O 1
ATOM 2418 N N . ARG A 1 302 ? -30.856 -14.049 12.638 1.00 49.97 302 ARG A N 1
ATOM 2419 C CA . ARG A 1 302 ? -30.295 -12.791 12.120 1.00 49.97 302 ARG A CA 1
ATOM 2420 C C . ARG A 1 302 ? -30.899 -11.571 12.810 1.00 49.97 302 ARG A C 1
ATOM 2422 O O . ARG A 1 302 ? -30.149 -10.677 13.200 1.00 49.97 302 ARG A O 1
ATOM 2429 N N . ARG A 1 303 ? -32.220 -11.539 13.001 1.00 59.34 303 ARG A N 1
ATOM 2430 C CA . ARG A 1 303 ? -32.920 -10.439 13.682 1.00 59.34 303 ARG A CA 1
ATOM 2431 C C . ARG A 1 303 ? -32.449 -10.291 15.133 1.00 59.34 303 ARG A C 1
ATOM 2433 O O . ARG A 1 303 ? -32.080 -9.191 15.542 1.00 59.34 303 ARG A O 1
ATOM 2440 N N . ARG A 1 304 ? -32.340 -11.401 15.874 1.00 59.91 304 ARG A N 1
ATOM 2441 C CA . ARG A 1 304 ? -31.793 -11.429 17.245 1.00 59.91 304 ARG A CA 1
ATOM 2442 C C . ARG A 1 304 ? -30.338 -10.967 17.304 1.00 59.91 304 ARG A C 1
ATOM 2444 O O . ARG A 1 304 ? -29.971 -10.206 18.200 1.00 59.91 304 ARG A O 1
ATOM 2451 N N . ALA A 1 305 ? -29.510 -11.385 16.345 1.00 52.41 305 ALA A N 1
ATOM 2452 C CA . ALA A 1 305 ? -28.118 -10.954 16.265 1.00 52.41 305 ALA A CA 1
ATOM 2453 C C . ALA A 1 305 ? -27.997 -9.439 16.020 1.00 52.41 305 ALA A C 1
ATOM 2455 O O . ALA A 1 305 ? -27.170 -8.790 16.660 1.00 52.41 305 ALA A O 1
ATOM 2456 N N . VAL A 1 306 ? -28.829 -8.867 15.142 1.00 60.12 306 VAL A N 1
ATOM 2457 C CA . VAL A 1 306 ? -28.876 -7.415 14.894 1.00 60.12 306 VAL A CA 1
ATOM 2458 C C . VAL A 1 306 ? -29.252 -6.663 16.172 1.00 60.12 306 VAL A C 1
ATOM 2460 O O . VAL A 1 306 ? -28.501 -5.788 16.598 1.00 60.12 306 VAL A O 1
ATOM 2463 N N . LEU A 1 307 ? -30.325 -7.075 16.856 1.00 68.25 307 LEU A N 1
ATOM 2464 C CA . LEU A 1 307 ? -30.762 -6.463 18.118 1.00 68.25 307 LEU A CA 1
ATOM 2465 C C . LEU A 1 307 ? -29.686 -6.520 19.214 1.00 68.25 307 LEU A C 1
ATOM 2467 O O . LEU A 1 307 ? -29.491 -5.555 19.959 1.00 68.25 307 LEU A O 1
ATOM 2471 N N . LEU A 1 308 ? -28.955 -7.635 19.305 1.00 64.50 308 LEU A N 1
ATOM 2472 C CA . LEU A 1 308 ? -27.836 -7.793 20.234 1.00 64.50 308 LEU A CA 1
ATOM 2473 C C . LEU A 1 308 ? -26.697 -6.819 19.928 1.00 64.50 308 LEU A C 1
ATOM 2475 O O . LEU A 1 308 ? -26.186 -6.161 20.838 1.00 64.50 308 LEU A O 1
ATOM 2479 N N . TRP A 1 309 ? -26.302 -6.705 18.661 1.00 61.72 309 TRP A N 1
ATOM 2480 C CA . TRP A 1 309 ? -25.206 -5.825 18.263 1.00 61.72 309 TRP A CA 1
ATOM 2481 C C . TRP A 1 309 ? -25.574 -4.339 18.344 1.00 61.72 309 TRP A C 1
ATOM 2483 O O . TRP A 1 309 ? -24.716 -3.539 18.726 1.00 61.72 309 TRP A O 1
ATOM 2493 N N . ASP A 1 310 ? -26.838 -3.981 18.117 1.00 68.19 310 ASP A N 1
ATOM 2494 C CA . ASP A 1 310 ? -27.351 -2.625 18.335 1.00 68.19 310 ASP A CA 1
ATOM 2495 C C . ASP A 1 310 ? -27.337 -2.246 19.822 1.00 68.19 310 ASP A C 1
ATOM 2497 O O . ASP A 1 310 ? -26.873 -1.165 20.196 1.00 68.19 310 ASP A O 1
ATOM 2501 N N . ALA A 1 311 ? -27.734 -3.161 20.709 1.00 69.56 311 ALA A N 1
ATOM 2502 C CA . ALA A 1 311 ? -27.637 -2.937 22.149 1.00 69.56 311 ALA A CA 1
ATOM 2503 C C . ALA A 1 311 ? -26.174 -2.798 22.620 1.00 69.56 311 ALA A C 1
ATOM 2505 O O . ALA A 1 311 ? -25.857 -1.937 23.446 1.00 69.56 311 ALA A O 1
ATOM 2506 N N . VAL A 1 312 ? -25.251 -3.586 22.054 1.00 69.44 312 VAL A N 1
ATOM 2507 C CA . VAL A 1 312 ? -23.803 -3.447 22.297 1.00 69.44 312 VAL A CA 1
ATOM 2508 C C . VAL A 1 312 ? -23.274 -2.104 21.773 1.00 69.44 312 VAL A C 1
ATOM 2510 O O . VAL A 1 312 ? -22.383 -1.508 22.389 1.00 69.44 312 VAL A O 1
ATOM 2513 N N . ALA A 1 313 ? -23.842 -1.572 20.688 1.00 66.56 313 ALA A N 1
ATOM 2514 C CA . ALA A 1 313 ? -23.515 -0.246 20.170 1.00 66.56 313 ALA A CA 1
ATOM 2515 C C . ALA A 1 313 ? -23.972 0.905 21.092 1.00 66.56 313 ALA A C 1
ATOM 2517 O O . ALA A 1 313 ? -23.430 2.006 20.980 1.00 66.56 313 ALA A O 1
ATOM 2518 N N . GLY A 1 314 ? -24.877 0.658 22.045 1.00 73.31 314 GLY A N 1
ATOM 2519 C CA . GLY A 1 314 ? -25.263 1.609 23.096 1.00 73.31 314 GLY A CA 1
ATOM 2520 C C . GLY A 1 314 ? -24.287 1.694 24.281 1.00 73.31 314 GLY A C 1
ATOM 2521 O O . GLY A 1 314 ? -24.341 2.644 25.058 1.00 73.31 314 GLY A O 1
ATOM 2522 N N . LEU A 1 315 ? -23.364 0.735 24.428 1.00 75.62 315 LEU A N 1
ATOM 2523 C CA . LEU A 1 315 ? -22.395 0.715 25.531 1.00 75.62 315 LEU A CA 1
ATOM 2524 C C . LEU A 1 315 ? -21.327 1.807 25.395 1.00 75.62 315 LEU A C 1
ATOM 2526 O O . LEU A 1 315 ? -20.951 2.195 24.281 1.00 75.62 315 LEU A O 1
ATOM 2530 N N . THR A 1 316 ? -20.741 2.221 26.526 1.00 71.94 316 THR A N 1
ATOM 2531 C CA . THR A 1 316 ? -19.567 3.108 26.502 1.00 71.94 316 THR A CA 1
ATOM 2532 C C . THR A 1 316 ? -18.403 2.449 25.742 1.00 71.94 316 THR A C 1
ATOM 2534 O O . THR A 1 316 ? -18.295 1.218 25.728 1.00 71.94 316 THR A O 1
ATOM 2537 N N . PRO A 1 317 ? -17.491 3.218 25.117 1.00 55.88 317 PRO A N 1
ATOM 2538 C CA . PRO A 1 317 ? -16.442 2.649 24.263 1.00 55.88 317 PRO A CA 1
ATOM 2539 C C . PRO A 1 317 ? -15.551 1.602 24.953 1.00 55.88 317 PRO A C 1
ATOM 2541 O O . PRO A 1 317 ? -15.154 0.621 24.325 1.00 55.88 317 PRO A O 1
ATOM 2544 N N . LEU A 1 318 ? -15.262 1.784 26.247 1.00 57.75 318 LEU A N 1
ATOM 2545 C CA . LEU A 1 318 ? -14.461 0.846 27.043 1.00 57.75 318 LEU A CA 1
ATOM 2546 C C . LEU A 1 318 ? -15.227 -0.442 27.374 1.00 57.75 318 LEU A C 1
ATOM 2548 O O . LEU A 1 318 ? -14.676 -1.530 27.232 1.00 57.75 318 LEU A O 1
ATOM 2552 N N . GLN A 1 319 ? -16.502 -0.327 27.755 1.00 75.56 319 GLN A N 1
ATOM 2553 C CA . GLN A 1 319 ? -17.380 -1.473 28.021 1.00 75.56 319 GLN A CA 1
ATOM 2554 C C . GLN A 1 319 ? -17.620 -2.295 26.753 1.00 75.56 319 GLN A C 1
ATOM 2556 O O . GLN A 1 319 ? -17.489 -3.516 26.768 1.00 75.56 319 GLN A O 1
ATOM 2561 N N . ARG A 1 320 ? -17.894 -1.618 25.633 1.00 71.31 320 ARG A N 1
ATOM 2562 C CA . ARG A 1 320 ? -18.047 -2.248 24.320 1.00 71.31 320 ARG A CA 1
ATOM 2563 C C . ARG A 1 320 ? -16.786 -2.999 23.919 1.00 71.31 320 ARG A C 1
ATOM 2565 O O . ARG A 1 320 ? -16.869 -4.161 23.543 1.00 71.31 320 ARG A O 1
ATOM 2572 N N . GLY A 1 321 ? -15.626 -2.350 24.040 1.00 52.84 321 GLY A N 1
ATOM 2573 C CA . GLY A 1 321 ? -14.334 -2.969 23.759 1.00 52.84 321 GLY A CA 1
ATOM 2574 C C . GLY A 1 321 ? -14.128 -4.249 24.568 1.00 52.84 321 GLY A C 1
ATOM 2575 O O . GLY A 1 321 ? -13.816 -5.282 23.988 1.00 52.84 321 GLY A O 1
ATOM 2576 N N . ALA A 1 322 ? -14.385 -4.212 25.877 1.00 70.62 322 ALA A N 1
ATOM 2577 C CA . ALA A 1 322 ? -14.290 -5.393 26.732 1.00 70.62 322 ALA A CA 1
ATOM 2578 C C . ALA A 1 322 ? -15.245 -6.523 26.296 1.00 70.62 322 ALA A C 1
ATOM 2580 O O . ALA A 1 322 ? -14.813 -7.668 26.182 1.00 70.62 322 ALA A O 1
ATOM 2581 N N . VAL A 1 323 ? -16.512 -6.212 25.994 1.00 69.06 323 VAL A N 1
ATOM 2582 C CA . VAL A 1 323 ? -17.514 -7.204 25.554 1.00 69.06 323 VAL A CA 1
ATOM 2583 C C . VAL A 1 323 ? -17.120 -7.862 24.231 1.00 69.06 323 VAL A C 1
ATOM 2585 O O . VAL A 1 323 ? -17.157 -9.086 24.127 1.00 69.06 323 VAL A O 1
ATOM 2588 N N . VAL A 1 324 ? -16.701 -7.079 23.234 1.00 60.72 324 VAL A N 1
ATOM 2589 C CA . VAL A 1 324 ? -16.294 -7.621 21.928 1.00 60.72 324 VAL A CA 1
ATOM 2590 C C . VAL A 1 324 ? -15.061 -8.511 22.067 1.00 60.72 324 VAL A C 1
ATOM 2592 O O . VAL A 1 324 ? -15.056 -9.634 21.568 1.00 60.72 324 VAL A O 1
ATOM 2595 N N . LEU A 1 325 ? -14.036 -8.048 22.785 1.00 62.22 325 LEU A N 1
ATOM 2596 C CA . LEU A 1 325 ? -12.819 -8.828 23.005 1.00 62.22 325 LEU A CA 1
ATOM 2597 C C . LEU A 1 325 ? -13.104 -10.138 23.757 1.00 62.22 325 LEU A C 1
ATOM 2599 O O . LEU A 1 325 ? -12.522 -11.168 23.427 1.00 62.22 325 LEU A O 1
ATOM 2603 N N . ARG A 1 326 ? -14.040 -10.124 24.714 1.00 71.88 326 ARG A N 1
ATOM 2604 C CA . ARG A 1 326 ? -14.380 -11.312 25.502 1.00 71.88 326 ARG A CA 1
ATOM 2605 C C . ARG A 1 326 ? -15.239 -12.331 24.759 1.00 71.88 326 ARG A C 1
ATOM 2607 O O . ARG A 1 326 ? -14.969 -13.517 24.898 1.00 71.88 326 ARG A O 1
ATOM 2614 N N . TYR A 1 327 ? -16.288 -11.890 24.064 1.00 62.34 327 TYR A N 1
ATOM 2615 C CA . TYR A 1 327 ? -17.346 -12.783 23.562 1.00 62.34 327 TYR A CA 1
ATOM 2616 C C . TYR A 1 327 ? -17.337 -12.976 22.046 1.00 62.34 327 TYR A C 1
ATOM 2618 O O . TYR A 1 327 ? -17.952 -13.912 21.554 1.00 62.34 327 TYR A O 1
ATOM 2626 N N . ARG A 1 328 ? -16.657 -12.102 21.292 1.00 51.38 328 ARG A N 1
ATOM 2627 C CA . ARG A 1 328 ? -16.468 -12.279 19.843 1.00 51.38 328 ARG A CA 1
ATOM 2628 C C . ARG A 1 328 ? -15.091 -12.825 19.490 1.00 51.38 328 ARG A C 1
ATOM 2630 O O . ARG A 1 328 ? -14.940 -13.458 18.452 1.00 51.38 328 ARG A O 1
ATOM 2637 N N . HIS A 1 329 ? -14.095 -12.537 20.321 1.00 43.72 329 HIS A N 1
ATOM 2638 C CA . HIS A 1 329 ? -12.712 -12.957 20.103 1.00 43.72 329 HIS A CA 1
ATOM 2639 C C . HIS A 1 329 ? -12.212 -13.977 21.138 1.00 43.72 329 HIS A C 1
ATOM 2641 O O . HIS A 1 329 ? -11.047 -14.349 21.069 1.00 43.72 329 HIS A O 1
ATOM 2647 N N . ASP A 1 330 ? -13.067 -14.407 22.077 1.00 50.81 330 ASP A N 1
ATOM 2648 C CA . ASP A 1 330 ? -12.774 -15.410 23.117 1.00 50.81 330 ASP A CA 1
ATOM 2649 C C . ASP A 1 330 ? -11.478 -15.181 23.912 1.00 50.81 330 ASP A C 1
ATOM 2651 O O . ASP A 1 330 ? -10.820 -16.118 24.364 1.00 50.81 330 ASP A O 1
ATOM 2655 N N . LEU A 1 331 ? -11.112 -13.916 24.134 1.00 56.91 331 LEU A N 1
ATOM 2656 C CA . LEU A 1 331 ? -9.872 -13.592 24.831 1.00 56.91 331 LEU A CA 1
ATOM 2657 C C . LEU A 1 331 ? -9.991 -13.759 26.358 1.00 56.91 331 LEU A C 1
ATOM 2659 O O . LEU A 1 331 ? -11.026 -13.412 26.948 1.00 56.91 331 LEU A O 1
ATOM 2663 N N . PRO A 1 332 ? -8.920 -14.217 27.035 1.00 70.25 332 PRO A N 1
ATOM 2664 C CA . PRO A 1 332 ? -8.859 -14.269 28.491 1.00 70.25 332 PRO A CA 1
ATOM 2665 C C . PRO A 1 332 ? -8.683 -12.868 29.100 1.00 70.25 332 PRO A C 1
ATOM 2667 O O . PRO A 1 332 ? -8.183 -11.939 28.467 1.00 70.25 332 PRO A O 1
ATOM 2670 N N . TYR A 1 333 ? -9.068 -12.697 30.370 1.00 74.31 333 TYR A N 1
ATOM 2671 C CA . TYR A 1 333 ? -9.144 -11.371 31.011 1.00 74.31 333 TYR A CA 1
ATOM 2672 C C . TYR A 1 333 ? -7.790 -10.654 31.079 1.00 74.31 333 TYR A C 1
ATOM 2674 O O . TYR A 1 333 ? -7.745 -9.428 31.000 1.00 74.31 333 TYR A O 1
ATOM 2682 N N . VAL A 1 334 ? -6.698 -11.413 31.195 1.00 71.88 334 VAL A N 1
ATOM 2683 C CA . VAL A 1 334 ? -5.327 -10.885 31.209 1.00 71.88 334 VAL A CA 1
ATOM 2684 C C . VAL A 1 334 ? -4.992 -10.214 29.875 1.00 71.88 334 VAL A C 1
ATOM 2686 O O . VAL A 1 334 ? -4.553 -9.068 29.857 1.00 71.88 334 VAL A O 1
ATOM 2689 N N . GLU A 1 335 ? -5.307 -10.864 28.755 1.00 56.56 335 GLU A N 1
ATOM 2690 C CA . GLU A 1 335 ? -5.070 -10.308 27.419 1.00 56.56 335 GLU A CA 1
ATOM 2691 C C . GLU A 1 335 ? -5.981 -9.111 27.125 1.00 56.56 335 GLU A C 1
ATOM 2693 O O . GLU A 1 335 ? -5.559 -8.137 26.503 1.00 56.56 335 GLU A O 1
ATOM 2698 N N . ILE A 1 336 ? -7.224 -9.128 27.617 1.00 66.75 336 ILE A N 1
ATOM 2699 C CA . ILE A 1 336 ? -8.136 -7.981 27.497 1.00 66.75 336 ILE A CA 1
ATOM 2700 C C . ILE A 1 336 ? -7.586 -6.772 28.272 1.00 66.75 336 ILE A C 1
ATOM 2702 O O . ILE A 1 336 ? -7.652 -5.640 27.785 1.00 66.75 336 ILE A O 1
ATOM 2706 N N . ALA A 1 337 ? -7.025 -7.001 29.461 1.00 69.44 337 ALA A N 1
ATOM 2707 C CA . ALA A 1 337 ? -6.443 -5.965 30.307 1.00 69.44 337 ALA A CA 1
ATOM 2708 C C . ALA A 1 337 ? -5.249 -5.290 29.620 1.00 69.44 337 ALA A C 1
ATOM 2710 O O . ALA A 1 337 ? -5.217 -4.061 29.496 1.00 69.44 337 ALA A O 1
ATOM 2711 N N . GLU A 1 338 ? -4.342 -6.089 29.056 1.00 66.56 338 GLU A N 1
ATOM 2712 C CA . GLU A 1 338 ? -3.229 -5.601 28.238 1.00 66.56 338 GLU A CA 1
ATOM 2713 C C . GLU A 1 338 ? -3.717 -4.822 27.004 1.00 66.56 338 GLU A C 1
ATOM 2715 O O . GLU A 1 338 ? -3.210 -3.741 26.695 1.00 66.56 338 GLU A O 1
ATOM 2720 N N . GLN A 1 339 ? -4.749 -5.315 26.314 1.00 59.75 339 GLN A N 1
ATOM 2721 C CA . GLN A 1 339 ? -5.269 -4.693 25.091 1.00 59.75 339 GLN A CA 1
ATOM 2722 C C . GLN A 1 339 ? -6.004 -3.367 25.329 1.00 59.75 339 GLN A C 1
ATOM 2724 O O . GLN A 1 339 ? -5.988 -2.484 24.457 1.00 59.75 339 GLN A O 1
ATOM 2729 N N . LEU A 1 340 ? -6.638 -3.213 26.492 1.00 68.81 340 LEU A N 1
ATOM 2730 C CA . LEU A 1 340 ? -7.343 -1.997 26.899 1.00 68.81 340 LEU A CA 1
ATOM 2731 C C . LEU A 1 340 ? -6.466 -1.041 27.725 1.00 68.81 340 LEU A C 1
ATOM 2733 O O . LEU A 1 340 ? -6.906 0.075 28.009 1.00 68.81 340 LEU A O 1
ATOM 2737 N N . GLY A 1 341 ? -5.245 -1.447 28.090 1.00 70.50 341 GLY A N 1
ATOM 2738 C CA . GLY A 1 341 ? -4.360 -0.678 28.968 1.00 70.50 341 GLY A CA 1
ATOM 2739 C C . GLY A 1 341 ? -4.952 -0.486 30.368 1.00 70.50 341 GLY A C 1
ATOM 2740 O O . GLY A 1 341 ? -4.851 0.602 30.937 1.00 70.50 341 GLY A O 1
ATOM 2741 N N . LYS A 1 342 ? -5.648 -1.505 30.889 1.00 85.69 342 LYS A N 1
ATOM 2742 C CA . LYS A 1 342 ? -6.314 -1.519 32.205 1.00 85.69 342 LYS A CA 1
ATOM 2743 C C . LYS A 1 342 ? -5.807 -2.691 33.048 1.00 85.69 342 LYS A C 1
ATOM 2745 O O . LYS A 1 342 ? -5.122 -3.565 32.537 1.00 85.69 342 LYS A O 1
ATOM 2750 N N . SER A 1 343 ? -6.135 -2.709 34.340 1.00 87.88 343 SER A N 1
ATOM 2751 C CA . SER A 1 343 ? -5.900 -3.884 35.185 1.00 87.88 343 SER A CA 1
ATOM 2752 C C . SER A 1 343 ? -6.938 -4.975 34.909 1.00 87.88 343 SER A C 1
ATOM 2754 O O . SER A 1 343 ? -8.053 -4.684 34.467 1.00 87.88 343 SER A O 1
ATOM 2756 N N . VAL A 1 344 ? -6.584 -6.226 35.208 1.00 88.31 344 VAL A N 1
ATOM 2757 C CA . VAL A 1 344 ? -7.476 -7.393 35.078 1.00 88.31 344 VAL A CA 1
ATOM 2758 C C . VAL A 1 344 ? -8.761 -7.200 35.891 1.00 88.31 344 VAL A C 1
ATOM 2760 O O . VAL A 1 344 ? -9.857 -7.431 35.380 1.00 88.31 344 VAL A O 1
ATOM 2763 N N . ASP A 1 345 ? -8.643 -6.655 37.102 1.00 83.06 345 ASP A N 1
ATOM 2764 C CA . ASP A 1 345 ? -9.789 -6.339 37.962 1.00 83.06 345 ASP A CA 1
ATOM 2765 C C . ASP A 1 345 ? -10.726 -5.310 37.322 1.00 83.06 345 ASP A C 1
ATOM 2767 O O . ASP A 1 345 ? -11.948 -5.467 37.330 1.00 83.06 345 ASP A O 1
ATOM 2771 N N . HIS A 1 346 ? -10.165 -4.273 36.694 1.00 82.25 346 HIS A N 1
ATOM 2772 C CA . HIS A 1 346 ? -10.960 -3.247 36.026 1.00 82.25 346 HIS A CA 1
ATOM 2773 C C . HIS A 1 346 ? -11.674 -3.805 34.784 1.00 82.25 346 HIS A C 1
ATOM 2775 O O . HIS A 1 346 ? -12.811 -3.424 34.511 1.00 82.25 346 HIS A O 1
ATOM 2781 N N . VAL A 1 347 ? -11.074 -4.757 34.062 1.00 82.38 347 VAL A N 1
ATOM 2782 C CA . VAL A 1 347 ? -11.762 -5.478 32.975 1.00 82.38 347 VAL A CA 1
ATOM 2783 C C . VAL A 1 347 ? -12.959 -6.269 33.501 1.00 82.38 347 VAL A C 1
ATOM 2785 O O . VAL A 1 347 ? -14.029 -6.220 32.892 1.00 82.38 347 VAL A O 1
ATOM 2788 N N . GLY A 1 348 ? -12.814 -6.939 34.648 1.00 79.12 348 GLY A N 1
ATOM 2789 C CA . GLY A 1 348 ? -13.920 -7.632 35.312 1.00 79.12 348 GLY A CA 1
ATOM 2790 C C . GLY A 1 348 ? -15.088 -6.693 35.629 1.00 79.12 348 GLY A C 1
ATOM 2791 O O . GLY A 1 348 ? -16.237 -7.001 35.303 1.00 79.12 348 GLY A O 1
ATOM 2792 N N . VAL A 1 349 ? -14.794 -5.507 36.174 1.00 90.12 349 VAL A N 1
ATOM 2793 C CA . VAL A 1 349 ? -15.803 -4.470 36.457 1.00 90.12 349 VAL A CA 1
ATOM 2794 C C . VAL A 1 349 ? -16.474 -3.971 35.173 1.00 90.12 349 VAL A C 1
ATOM 2796 O O . VAL A 1 349 ? -17.700 -3.870 35.126 1.00 90.12 349 VAL A O 1
ATOM 2799 N N . LEU A 1 350 ? -15.702 -3.704 34.115 1.00 81.94 350 LEU A N 1
ATOM 2800 C CA . LEU A 1 350 ? -16.229 -3.232 32.829 1.00 81.94 350 LEU A CA 1
ATOM 2801 C C . LEU A 1 350 ? -17.171 -4.253 32.184 1.00 81.94 350 LEU A C 1
ATOM 2803 O O . LEU A 1 350 ? -18.240 -3.872 31.710 1.00 81.94 350 LEU A O 1
ATOM 2807 N N . LEU A 1 351 ? -16.805 -5.539 32.193 1.00 84.38 351 LEU A N 1
ATOM 2808 C CA . LEU A 1 351 ? -17.651 -6.618 31.677 1.00 84.38 351 LEU A CA 1
ATOM 2809 C C . LEU A 1 351 ? -18.933 -6.762 32.495 1.00 84.38 351 LEU A C 1
ATOM 2811 O O . LEU A 1 351 ? -20.013 -6.901 31.923 1.00 84.38 351 LEU A O 1
ATOM 2815 N N . HIS A 1 352 ? -18.834 -6.681 33.821 1.00 85.31 352 HIS A N 1
ATOM 2816 C CA . HIS A 1 352 ? -19.998 -6.762 34.694 1.00 85.31 352 HIS A CA 1
ATOM 2817 C C . HIS A 1 352 ? -20.978 -5.603 34.452 1.00 85.31 352 HIS A C 1
ATOM 2819 O O . HIS A 1 352 ? -22.172 -5.826 34.254 1.00 85.31 352 HIS A O 1
ATOM 2825 N N . GLN A 1 353 ? -20.475 -4.368 34.391 1.00 87.31 353 GLN A N 1
ATOM 2826 C CA . GLN A 1 353 ? -21.287 -3.187 34.089 1.00 87.31 353 GLN A CA 1
ATOM 2827 C C . GLN A 1 353 ? -21.924 -3.274 32.699 1.00 87.31 353 GLN A C 1
ATOM 2829 O O . GLN A 1 353 ? -23.114 -3.002 32.555 1.00 87.31 353 GLN A O 1
ATOM 2834 N N . ALA A 1 354 ? -21.158 -3.699 31.692 1.00 78.88 354 ALA A N 1
ATOM 2835 C CA . ALA A 1 354 ? -21.656 -3.864 30.334 1.00 78.88 354 ALA A CA 1
ATOM 2836 C C . ALA A 1 354 ? -22.801 -4.887 30.263 1.00 78.88 354 ALA A C 1
ATOM 2838 O O . ALA A 1 354 ? -23.846 -4.602 29.683 1.00 78.88 354 ALA A O 1
ATOM 2839 N N . LEU A 1 355 ? -22.642 -6.050 30.904 1.00 83.25 355 LEU A N 1
ATOM 2840 C CA . LEU A 1 355 ? -23.679 -7.083 30.955 1.00 83.25 355 LEU A CA 1
ATOM 2841 C C . LEU A 1 355 ? -24.932 -6.612 31.695 1.00 83.25 355 LEU A C 1
ATOM 2843 O O . LEU A 1 355 ? -26.035 -6.953 31.279 1.00 83.25 355 LEU A O 1
ATOM 2847 N N . ASN A 1 356 ? -24.793 -5.815 32.756 1.00 84.69 356 ASN A N 1
ATOM 2848 C CA . ASN A 1 356 ? -25.946 -5.255 33.464 1.00 84.69 356 ASN A CA 1
ATOM 2849 C C . ASN A 1 356 ? -26.729 -4.269 32.588 1.00 84.69 356 ASN A C 1
ATOM 2851 O O . ASN A 1 356 ? -27.958 -4.313 32.587 1.00 84.69 356 ASN A O 1
ATOM 2855 N N . VAL A 1 357 ? -26.041 -3.441 31.794 1.00 82.69 357 VAL A N 1
ATOM 2856 C CA . VAL A 1 357 ? -26.691 -2.545 30.824 1.00 82.69 357 VAL A CA 1
ATOM 2857 C C . VAL A 1 357 ? -27.407 -3.343 29.731 1.00 82.69 357 VAL A C 1
ATOM 2859 O O . VAL A 1 357 ? -28.569 -3.069 29.442 1.00 82.69 357 VAL A O 1
ATOM 2862 N N . LEU A 1 358 ? -26.769 -4.381 29.177 1.00 81.00 358 LEU A N 1
ATOM 2863 C CA . LEU A 1 358 ? -27.393 -5.237 28.159 1.00 81.00 358 LEU A CA 1
ATOM 2864 C C . LEU A 1 358 ? -28.612 -5.990 28.711 1.00 81.00 358 LEU A C 1
ATOM 2866 O O . LEU A 1 358 ? -29.653 -6.036 28.063 1.00 81.00 358 LEU A O 1
ATOM 2870 N N . ARG A 1 359 ? -28.526 -6.514 29.940 1.00 80.00 359 ARG A N 1
ATOM 2871 C CA . ARG A 1 359 ? -29.643 -7.186 30.627 1.00 80.00 359 ARG A CA 1
ATOM 2872 C C . ARG A 1 359 ? -30.789 -6.250 30.982 1.00 80.00 359 ARG A C 1
ATOM 2874 O O . ARG A 1 359 ? -31.900 -6.734 31.174 1.00 80.00 359 ARG A O 1
ATOM 2881 N N . ALA A 1 360 ? -30.531 -4.954 31.132 1.00 81.25 360 ALA A N 1
ATOM 2882 C CA . ALA A 1 360 ? -31.554 -3.949 31.401 1.00 81.25 360 ALA A CA 1
ATOM 2883 C C . ALA A 1 360 ? -32.236 -3.435 30.120 1.00 81.25 360 ALA A C 1
ATOM 2885 O O . ALA A 1 360 ? -33.263 -2.767 30.225 1.00 81.25 360 ALA A O 1
ATOM 2886 N N . SER A 1 361 ? -31.705 -3.756 28.932 1.00 80.31 361 SER A N 1
ATOM 2887 C CA . SER A 1 361 ? -32.283 -3.339 27.652 1.00 80.31 361 SER A CA 1
ATOM 2888 C C . SER A 1 361 ? -33.664 -3.980 27.432 1.00 80.31 361 SER A C 1
ATOM 2890 O O . SER A 1 361 ? -33.755 -5.212 27.366 1.00 80.31 361 SER A O 1
ATOM 2892 N N . PRO A 1 362 ? -34.741 -3.182 27.280 1.00 74.00 362 PRO A N 1
ATOM 2893 C CA . PRO A 1 362 ? -36.089 -3.698 27.037 1.00 74.00 362 PRO A CA 1
ATOM 2894 C C . PRO A 1 362 ? -36.182 -4.532 25.753 1.00 74.00 362 PRO A C 1
ATOM 2896 O O . PRO A 1 362 ? -36.855 -5.557 25.740 1.00 74.00 362 PRO A O 1
ATOM 2899 N N . ALA A 1 363 ? -35.445 -4.135 24.708 1.00 70.00 363 ALA A N 1
ATOM 2900 C CA . ALA A 1 363 ? -35.421 -4.816 23.413 1.00 70.00 363 ALA A CA 1
ATOM 2901 C C . ALA A 1 363 ? -34.804 -6.225 23.497 1.00 70.00 363 ALA A C 1
ATOM 2903 O O . ALA A 1 363 ? -35.310 -7.161 22.888 1.00 70.00 363 ALA A O 1
ATOM 2904 N N . LEU A 1 364 ? -33.752 -6.409 24.306 1.00 71.00 364 LEU A N 1
ATOM 2905 C CA . LEU A 1 364 ? -33.130 -7.728 24.495 1.00 71.00 364 LEU A CA 1
ATOM 2906 C C . LEU A 1 364 ? -33.937 -8.640 25.416 1.00 71.00 364 LEU A C 1
ATOM 2908 O O . LEU A 1 364 ? -33.941 -9.856 25.230 1.00 71.00 364 LEU A O 1
ATOM 2912 N N . ARG A 1 365 ? -34.633 -8.062 26.399 1.00 71.12 365 ARG A N 1
ATOM 2913 C CA . ARG A 1 365 ? -35.516 -8.817 27.295 1.00 71.12 365 ARG A CA 1
ATOM 2914 C C . ARG A 1 365 ? -36.722 -9.419 26.583 1.00 71.12 365 ARG A C 1
ATOM 2916 O O . ARG A 1 365 ? -37.160 -10.484 26.991 1.00 71.12 365 ARG A O 1
ATOM 2923 N N . ALA A 1 366 ? -37.246 -8.743 25.564 1.00 63.53 366 ALA A N 1
ATOM 2924 C CA . ALA A 1 366 ? -38.445 -9.178 24.857 1.00 63.53 366 ALA A CA 1
ATOM 2925 C C . ALA A 1 366 ? -38.189 -10.291 23.822 1.00 63.53 366 ALA A C 1
ATOM 2927 O O . ALA A 1 366 ? -39.077 -11.107 23.612 1.00 63.53 366 ALA A O 1
ATOM 2928 N N . GLU A 1 367 ? -37.010 -10.326 23.184 1.00 61.03 367 GLU A N 1
ATOM 2929 C CA . GLU A 1 367 ? -36.772 -11.198 22.014 1.00 61.03 367 GLU A CA 1
ATOM 2930 C C . GLU A 1 367 ? -35.579 -12.170 22.124 1.00 61.03 367 GLU A C 1
ATOM 2932 O O . GLU A 1 367 ? -35.482 -13.107 21.325 1.00 61.03 367 GLU A O 1
ATOM 2937 N N . VAL A 1 368 ? -34.648 -11.950 23.065 1.00 57.56 368 VAL A N 1
ATOM 2938 C CA . VAL A 1 368 ? -33.377 -12.707 23.164 1.00 57.56 368 VAL A CA 1
ATOM 2939 C C . VAL A 1 368 ? -33.199 -13.407 24.518 1.00 57.56 368 VAL A C 1
ATOM 2941 O O . VAL A 1 368 ? -32.528 -14.433 24.586 1.00 57.56 368 VAL A O 1
ATOM 2944 N N . LEU A 1 369 ? -33.762 -12.857 25.600 1.00 51.88 369 LEU A N 1
ATOM 2945 C CA . LEU A 1 369 ? -33.629 -13.382 26.971 1.00 51.88 369 LEU A CA 1
ATOM 2946 C C . LEU A 1 369 ? -34.912 -14.036 27.529 1.00 51.88 369 LEU A C 1
ATOM 2948 O O . LEU A 1 369 ? -34.911 -14.417 28.701 1.00 51.88 369 LEU A O 1
ATOM 2952 N N . SER A 1 370 ? -35.983 -14.128 26.729 1.00 47.09 370 SER A N 1
ATOM 2953 C CA . SER A 1 370 ? -37.184 -14.940 26.998 1.00 47.09 370 SER A CA 1
ATOM 2954 C C . SER A 1 370 ? -36.951 -16.387 26.588 1.00 47.09 370 SER A C 1
ATOM 2956 O O . SER A 1 370 ? -37.321 -17.285 27.372 1.00 47.09 370 SER A O 1
#

Secondary structure (DSSP, 8-state):
--HHHHHHHHHHHHHIIIIIHHH-GGGS-THHHHGGGS-EEETTSPPPTT-HHHHTS-S--PPEEEEE-SS-TTT---HHHHHHHHHHHTT--EEEEPTTTTTT-SS-TTT----EEEEEETTEEEEE---SS---TTT-PPPHHHHHHHHHHHHHHHHHH----EEEEESSGGGHHHHHHHHHHH---EEEEE-S-GGG-TTS-HHHHHHHHHHHHH-SEEEESSHHHHHHHHHH-GGGGGGEEE-PPP-S---HHHHHHHHHHHHHHHHHHHHHHS-----------------HHHHHHHHHHHHHHHHHHTS-HHHHHHHHHHHTS---HHHHHHHHTS-HHHHHHHHHHHHHHHHH-HHHHHHT--

Sequence (370 aa):
MNPAGRWKEILRPYYLRWIYFPLAPGAEPPAFRLCWRHPFEKLGAGRSAGGPLEAFAGPSHAPDVILYPMTDWHTRIQRSQQLARAFAALGHRVLYLNPHLGRQFDTVPLFDREHRVSCLAGNIAELHVRLPREPVFHHRRLSAAEARIVAAAIERLTERIGPRPALQLVSFPVWMETAGWLRREHGFPVIYDCHDLLEGFPNVAPGLLEAEQDALAAADLVLFSSRFLAEHWLERRPEIEAKMLLVRNAADAWSAGPWLMRVLRNLCLDRVRQRSRRVECPLNEEVAVSDADAAPDAADERRRAVLLWDAVAGLTPLQRGAVVLRYRHDLPYVEIAEQLGKSVDHVGVLLHQALNVLRASPALRAEVLS

Foldseek 3Di:
DDPVQQVCQLCLLPCVQPPVCVVPVVVDDVLLVVVVVFFKDFLPDADDDVHQLVLLLDDDQDAAEEEAAPAAPPRDDFQSNVVQVLCVVVVHQYEYEHLQQANSDNDACVVDQTWMWGNDDRRYIYTRHHDSGGDDQQAAADDLVSLVSVLVSVVSSCVNSPHHAYEYEHAFLSNVSNVVVCCVPPVHAYEYEAEDDLVPDPRHHPNRVVSVVVSLVRHLAYEYQDPVSVVVVCVVPVVNVVHYDYDHTDDPDDDCVLVVVVVVVSVVVVVVVVVVVPDDDDDDDDDDDDDDDDDPVVVLVVVLVVLLVVLLVPDDPLLSLLCCCCPVVVDDLCVSCVSSVHDSVVSVVSPVVSVVSSVPDPSCVVRPVD